Protein AF-A0A532T5L2-F1 (afdb_monomer_lite)

Foldseek 3Di:
DDDDDDDDDDDDDDDDDDDDDDDPDDDPPPPPPPDPQPFLDDPVVLLVLLCVQDPDLQVQLLLLLQLLLQLLLCVVLVHRSRLSSSLSNCLQSNCSVCVVPQQAGLVCSVVSVVVSVDDPVSSVLSCLLCACHNHPPRNPPHDDDLSSLSSNLRSLCCLLQVLLLVVVQALPPDALVSSVVSLPPCVNPVVRDSVSNVSVVVSVDDSSRSSVSSSVSCVVCRVVSVRDHDPPPDD

Radius of gyration: 29.12 Å; chains: 1; bounding box: 127×37×56 Å

Structure (mmCIF, N/CA/C/O backbone):
data_AF-A0A532T5L2-F1
#
_entry.id   AF-A0A532T5L2-F1
#
loop_
_atom_site.group_PDB
_atom_site.id
_atom_site.type_symbol
_atom_site.label_atom_id
_atom_site.label_alt_id
_atom_site.label_comp_id
_atom_site.label_asym_id
_atom_site.label_entity_id
_atom_site.label_seq_id
_atom_site.pdbx_PDB_ins_code
_atom_site.Cartn_x
_atom_site.Cartn_y
_atom_site.Cartn_z
_atom_site.occupancy
_atom_site.B_iso_or_equiv
_atom_site.auth_seq_id
_atom_site.auth_comp_id
_atom_site.auth_asym_id
_atom_site.auth_atom_id
_atom_site.pdbx_PDB_model_num
ATOM 1 N N . MET A 1 1 ? -106.496 19.569 -1.751 1.00 48.72 1 MET A N 1
ATOM 2 C CA . MET A 1 1 ? -107.197 18.485 -2.471 1.00 48.72 1 MET A CA 1
ATOM 3 C C . MET A 1 1 ? -106.962 18.771 -3.942 1.00 48.72 1 MET A C 1
ATOM 5 O O . MET A 1 1 ? -107.365 19.851 -4.356 1.00 48.72 1 MET A O 1
ATOM 9 N N . PRO A 1 2 ? -106.196 17.955 -4.678 1.00 46.59 2 PRO A N 1
ATOM 10 C CA . PRO A 1 2 ? -106.428 16.520 -4.818 1.00 46.59 2 PRO A CA 1
ATOM 11 C C . PRO A 1 2 ? -105.064 15.753 -4.745 1.00 46.59 2 PRO A C 1
ATOM 13 O O . PRO A 1 2 ? -104.243 16.201 -3.943 1.00 46.59 2 PRO A O 1
ATOM 16 N N . PRO A 1 3 ? -104.840 14.601 -5.411 1.00 47.44 3 PRO A N 1
ATOM 17 C CA . PRO A 1 3 ? -104.361 13.373 -4.776 1.00 47.44 3 PRO A CA 1
ATOM 18 C C . PRO A 1 3 ? -102.993 12.909 -5.330 1.00 47.44 3 PRO A C 1
ATOM 20 O O . PRO A 1 3 ? -102.519 13.409 -6.343 1.00 47.44 3 PRO A O 1
ATOM 23 N N . ASP A 1 4 ? -102.370 11.979 -4.610 1.00 41.12 4 ASP A N 1
ATOM 24 C CA . ASP A 1 4 ? -101.971 10.640 -5.066 1.00 41.12 4 ASP A CA 1
ATOM 25 C C . ASP A 1 4 ? -101.472 10.393 -6.516 1.00 41.12 4 ASP A C 1
ATOM 27 O O . ASP A 1 4 ? -102.128 10.733 -7.498 1.00 41.12 4 ASP A O 1
ATOM 31 N N . ILE A 1 5 ? -100.399 9.583 -6.555 1.00 39.34 5 ILE A N 1
ATOM 32 C CA . ILE A 1 5 ? -100.166 8.419 -7.440 1.00 39.34 5 ILE A CA 1
ATOM 33 C C . ILE A 1 5 ? -99.109 8.532 -8.564 1.00 39.34 5 ILE A C 1
ATOM 35 O O . ILE A 1 5 ? -99.270 9.214 -9.569 1.00 39.34 5 ILE A O 1
ATOM 39 N N . GLU A 1 6 ? -98.071 7.713 -8.328 1.00 40.94 6 GLU A N 1
ATOM 40 C CA . GLU A 1 6 ? -97.254 6.877 -9.228 1.00 40.94 6 GLU A CA 1
ATOM 41 C C . GLU A 1 6 ? -96.384 7.514 -10.322 1.00 40.94 6 GLU A C 1
ATOM 43 O O . GLU A 1 6 ? -96.851 8.185 -11.234 1.00 40.94 6 GLU A O 1
ATOM 48 N N . LEU A 1 7 ? -95.099 7.133 -10.331 1.00 44.94 7 LEU A N 1
ATOM 49 C CA . LEU A 1 7 ? -94.595 6.045 -11.190 1.00 44.94 7 LEU A CA 1
ATOM 50 C C . LEU A 1 7 ? -93.115 5.717 -10.865 1.00 44.94 7 LEU A C 1
ATOM 52 O O . LEU A 1 7 ? -92.395 6.590 -10.376 1.00 44.94 7 LEU A O 1
ATOM 56 N N . PRO A 1 8 ? -92.658 4.474 -11.121 1.00 46.28 8 PRO A N 1
ATOM 57 C CA . PRO A 1 8 ? -91.308 3.997 -10.827 1.00 46.28 8 PRO A CA 1
ATOM 58 C C . PRO A 1 8 ? -90.322 4.119 -12.005 1.00 46.28 8 PRO A C 1
ATOM 60 O O . PRO A 1 8 ? -90.707 4.291 -13.161 1.00 46.28 8 PRO A O 1
ATOM 63 N N . ASP A 1 9 ? -89.047 3.964 -11.638 1.00 45.50 9 ASP A N 1
ATOM 64 C CA . ASP A 1 9 ? -87.880 3.443 -12.362 1.00 45.50 9 ASP A CA 1
ATOM 65 C C . ASP A 1 9 ? -87.755 3.654 -13.874 1.00 45.50 9 ASP A C 1
ATOM 67 O O . ASP A 1 9 ? -88.372 2.945 -14.668 1.00 45.50 9 ASP A O 1
ATOM 71 N N . LYS A 1 10 ? -86.740 4.448 -14.255 1.00 43.94 10 LYS A N 1
ATOM 72 C CA . LYS A 1 10 ? -85.735 4.029 -15.248 1.00 43.94 10 LYS A CA 1
ATOM 73 C C . LYS A 1 10 ? -84.342 4.536 -14.874 1.00 43.94 10 LYS A C 1
ATOM 75 O O . LYS A 1 10 ? -84.095 5.731 -14.763 1.00 43.94 10 LYS A O 1
ATOM 80 N N . ILE A 1 11 ? -83.455 3.564 -14.709 1.00 40.44 11 ILE A N 1
ATOM 81 C CA . ILE A 1 11 ? -82.008 3.673 -14.545 1.00 40.44 11 ILE A CA 1
ATOM 82 C C . ILE A 1 11 ? -81.372 3.981 -15.908 1.00 40.44 11 ILE A C 1
ATOM 84 O O . ILE A 1 11 ? -81.811 3.429 -16.914 1.00 40.44 11 ILE A O 1
ATOM 88 N N . THR A 1 12 ? -80.339 4.831 -15.881 1.00 32.31 12 THR A N 1
ATOM 89 C CA . THR A 1 12 ? -79.008 4.742 -16.533 1.00 32.31 12 THR A CA 1
ATOM 90 C C . THR A 1 12 ? -78.599 6.115 -17.072 1.00 32.31 12 THR A C 1
ATOM 92 O O . THR A 1 12 ? -79.232 6.608 -18.001 1.00 32.31 12 THR A O 1
ATOM 95 N N . PHE A 1 13 ? -77.518 6.708 -16.569 1.00 32.78 13 PHE A N 1
ATOM 96 C CA . PHE A 1 13 ? -76.190 6.561 -17.176 1.00 32.78 13 PHE A CA 1
ATOM 97 C C . PHE A 1 13 ? -75.119 7.207 -16.286 1.00 32.78 13 PHE A C 1
ATOM 99 O O . PHE A 1 13 ? -75.383 8.156 -15.555 1.00 32.78 13 PHE A O 1
ATOM 106 N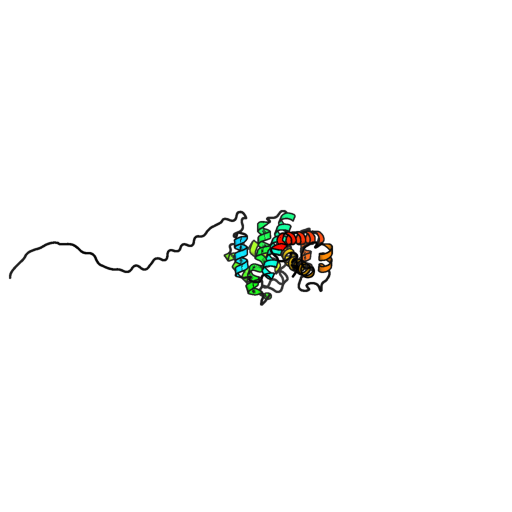 N . GLU A 1 14 ? -73.938 6.607 -16.342 1.00 32.91 14 GLU A N 1
ATOM 107 C CA . GLU A 1 14 ? -72.735 6.863 -15.555 1.00 32.91 14 GLU A CA 1
ATOM 108 C C . GLU A 1 14 ? -72.095 8.224 -15.859 1.00 32.91 14 GLU A C 1
ATOM 110 O O . GLU A 1 14 ? -72.163 8.711 -16.990 1.00 32.91 14 GLU A O 1
ATOM 115 N N . GLY A 1 15 ? -71.399 8.785 -14.866 1.00 34.16 15 GLY A N 1
ATOM 116 C CA . GLY A 1 15 ? -70.470 9.893 -15.070 1.00 34.16 15 GLY A CA 1
ATOM 117 C C . GLY A 1 15 ? -70.189 10.697 -13.805 1.00 34.16 15 GLY A C 1
ATOM 118 O O . GLY A 1 15 ? -70.678 11.813 -13.688 1.00 34.16 15 GLY A O 1
ATOM 119 N N . GLU A 1 16 ? -69.378 10.164 -12.890 1.00 37.12 16 GLU A N 1
ATOM 120 C CA . GLU A 1 16 ? -68.656 10.997 -11.921 1.00 37.12 16 GLU A CA 1
ATOM 121 C C . GLU A 1 16 ? -67.157 10.697 -12.023 1.00 37.12 16 GLU A C 1
ATOM 123 O O . GLU A 1 16 ? -66.685 9.590 -11.759 1.00 37.12 16 GLU A O 1
ATOM 128 N N . GLU A 1 17 ? -66.439 11.710 -12.508 1.00 38.00 17 GLU A N 1
ATOM 129 C CA . GLU A 1 17 ? -64.999 11.873 -12.380 1.00 38.00 17 GLU A CA 1
ATOM 130 C C . GLU A 1 17 ? -64.639 12.004 -10.901 1.00 38.00 17 GLU A C 1
ATOM 132 O O . GLU A 1 17 ? -65.127 12.901 -10.218 1.00 38.00 17 GLU A O 1
ATOM 137 N N . GLU A 1 18 ? -63.689 11.197 -10.440 1.00 35.62 18 GLU A N 1
ATOM 138 C CA . GLU A 1 18 ? -62.840 11.593 -9.324 1.00 35.62 18 GLU A CA 1
ATOM 139 C C . GLU A 1 18 ? -61.391 11.216 -9.642 1.00 35.62 18 GLU A C 1
ATOM 141 O O . GLU A 1 18 ? -61.059 10.080 -9.997 1.00 35.62 18 GLU A O 1
ATOM 146 N N . ALA A 1 19 ? -60.540 12.238 -9.609 1.00 36.59 19 ALA A N 1
ATOM 147 C CA . ALA A 1 19 ? -59.143 12.196 -9.994 1.00 36.59 19 ALA A CA 1
ATOM 148 C C . ALA A 1 19 ? -58.339 11.269 -9.069 1.00 36.59 19 ALA A C 1
ATOM 150 O O . ALA A 1 19 ? -58.292 11.469 -7.857 1.00 36.59 19 ALA A O 1
ATOM 151 N N . LYS A 1 20 ? -57.654 10.281 -9.656 1.00 35.75 20 LYS A N 1
ATOM 152 C CA . LYS A 1 20 ? -56.603 9.509 -8.985 1.00 35.75 20 LYS A CA 1
ATOM 153 C C . LYS A 1 20 ? -55.242 10.148 -9.239 1.00 35.75 20 LYS A C 1
ATOM 155 O O . LYS A 1 20 ? -54.824 10.297 -10.387 1.00 35.75 20 LYS A O 1
ATOM 160 N N . GLU A 1 21 ? -54.553 10.472 -8.151 1.00 36.28 21 GLU A N 1
ATOM 161 C CA . GLU A 1 21 ? -53.108 10.689 -8.112 1.00 36.28 21 GLU A CA 1
ATOM 162 C C . GLU A 1 21 ? -52.379 9.464 -8.702 1.00 36.28 21 GLU A C 1
ATOM 164 O O . GLU A 1 21 ? -52.776 8.326 -8.424 1.00 36.28 21 GLU A O 1
ATOM 169 N N . PRO A 1 22 ? -51.329 9.640 -9.523 1.00 34.09 22 PRO A N 1
ATOM 170 C CA . PRO A 1 22 ? -50.566 8.507 -10.013 1.00 34.09 22 PRO A CA 1
ATOM 171 C C . PRO A 1 22 ? -49.616 8.006 -8.919 1.00 34.09 22 PRO A C 1
ATOM 173 O O . PRO A 1 22 ? -48.692 8.705 -8.505 1.00 34.09 22 PRO A O 1
ATOM 176 N N . GLU A 1 23 ? -49.833 6.762 -8.493 1.00 32.28 23 GLU A N 1
ATOM 177 C CA . GLU A 1 23 ? -48.856 5.941 -7.778 1.00 32.28 23 GLU A CA 1
ATOM 178 C C . GLU A 1 23 ? -47.541 5.892 -8.575 1.00 32.28 23 GLU A C 1
ATOM 180 O O . GLU A 1 23 ? -47.468 5.284 -9.647 1.00 32.28 23 GLU A O 1
ATOM 185 N N . VAL A 1 24 ? -46.480 6.499 -8.042 1.00 37.56 24 VAL A N 1
ATOM 186 C CA . VAL A 1 24 ? -45.115 6.201 -8.480 1.00 37.56 24 VAL A CA 1
ATOM 187 C C . VAL A 1 24 ? -44.699 4.935 -7.747 1.00 37.56 24 VAL A C 1
ATOM 189 O O . VAL A 1 24 ? -44.409 4.954 -6.556 1.00 37.56 24 VAL A O 1
ATOM 192 N N . LYS A 1 25 ? -44.742 3.812 -8.462 1.00 35.34 25 LYS A N 1
ATOM 193 C CA . LYS A 1 25 ? -44.187 2.549 -7.987 1.00 35.34 25 LYS A CA 1
ATOM 194 C C . LYS A 1 25 ? -42.670 2.658 -7.954 1.00 35.34 25 LYS A C 1
ATOM 196 O O . LYS A 1 25 ? -42.025 2.761 -8.998 1.00 35.34 25 LYS A O 1
ATOM 201 N N . ASP A 1 26 ? -42.140 2.611 -6.741 1.00 40.88 26 ASP A N 1
ATOM 202 C CA . ASP A 1 26 ? -40.767 2.231 -6.455 1.00 40.88 26 ASP A CA 1
ATOM 203 C C . ASP A 1 26 ? -40.482 0.860 -7.079 1.00 40.88 26 ASP A C 1
ATOM 205 O O . ASP A 1 26 ? -41.037 -0.160 -6.671 1.00 40.88 26 ASP A O 1
ATOM 209 N N . GLU A 1 27 ? -39.587 0.826 -8.060 1.00 34.50 27 GLU A N 1
ATOM 210 C CA . GLU A 1 27 ? -38.886 -0.394 -8.451 1.00 34.50 27 GLU A CA 1
ATOM 211 C C . GLU A 1 27 ? -37.377 -0.155 -8.319 1.00 34.50 27 GLU A C 1
ATOM 213 O O . GLU A 1 27 ? -36.625 -0.084 -9.291 1.00 34.50 27 GLU A O 1
ATOM 218 N N . GLU A 1 28 ? -36.915 -0.045 -7.069 1.00 37.25 28 GLU A N 1
ATOM 219 C CA . GLU A 1 28 ? -35.535 -0.387 -6.729 1.00 37.25 28 GLU A CA 1
ATOM 220 C C . GLU A 1 28 ? -35.351 -1.893 -6.920 1.00 37.25 28 GLU A C 1
ATOM 222 O O . GLU A 1 28 ? -35.662 -2.716 -6.056 1.00 37.25 28 GLU A O 1
ATOM 227 N N . LYS A 1 29 ? -34.797 -2.277 -8.067 1.00 33.09 29 LYS A N 1
ATOM 228 C CA . LYS A 1 29 ? -34.276 -3.627 -8.251 1.00 33.09 29 LYS A CA 1
ATOM 229 C C . LYS A 1 29 ? -32.903 -3.712 -7.580 1.00 33.09 29 LYS A C 1
ATOM 231 O O . LYS A 1 29 ? -31.872 -3.478 -8.209 1.00 33.09 29 LYS A O 1
ATOM 236 N N . LYS A 1 30 ? -32.894 -4.039 -6.283 1.00 36.88 30 LYS A N 1
ATOM 237 C CA . LYS A 1 30 ? -31.700 -4.535 -5.585 1.00 36.88 30 LYS A CA 1
ATOM 238 C C . LYS A 1 30 ? -31.287 -5.865 -6.212 1.00 36.88 30 LYS A C 1
ATOM 240 O O . LYS A 1 30 ? -31.844 -6.915 -5.906 1.00 36.88 30 LYS A O 1
ATOM 245 N N . GLU A 1 31 ? -30.305 -5.823 -7.104 1.00 34.28 31 GLU A N 1
ATOM 246 C CA . GLU A 1 31 ? -29.510 -7.007 -7.420 1.00 34.28 31 GLU A CA 1
ATOM 247 C C . GLU A 1 31 ? -28.546 -7.256 -6.255 1.00 34.28 31 GLU A C 1
ATOM 249 O O . GLU A 1 31 ? -27.409 -6.785 -6.243 1.00 34.28 31 GLU A O 1
ATOM 254 N N . GLU A 1 32 ? -29.009 -8.009 -5.259 1.00 39.50 32 GLU A N 1
ATOM 255 C CA . GLU A 1 32 ? -28.130 -8.687 -4.310 1.00 39.50 32 GLU A CA 1
ATOM 256 C C . GLU A 1 32 ? -27.365 -9.780 -5.065 1.00 39.50 32 GLU A C 1
ATOM 258 O O . GLU A 1 32 ? -27.780 -10.933 -5.173 1.00 39.50 32 GLU A O 1
ATOM 263 N N . LYS A 1 33 ? -26.222 -9.405 -5.642 1.00 41.34 33 LYS A N 1
ATOM 264 C CA . LYS A 1 33 ? -25.156 -10.368 -5.906 1.00 41.34 33 LYS A CA 1
ATOM 265 C C . LYS A 1 33 ? -24.431 -10.592 -4.588 1.00 41.34 33 LYS A C 1
ATOM 267 O O . LYS A 1 33 ? -23.522 -9.832 -4.262 1.00 41.34 33 LYS A O 1
ATOM 272 N N . GLU A 1 34 ? -24.827 -11.630 -3.853 1.00 41.22 34 GLU A N 1
ATOM 273 C CA . GLU A 1 34 ? -23.984 -12.195 -2.798 1.00 41.22 34 GLU A CA 1
ATOM 274 C C . GLU A 1 34 ? -22.574 -12.396 -3.366 1.00 41.22 34 GLU A C 1
ATOM 276 O O . GLU A 1 34 ? -22.365 -13.096 -4.367 1.00 41.22 34 GLU A O 1
ATOM 281 N N . SER A 1 35 ? -21.600 -11.709 -2.771 1.00 45.53 35 SER A N 1
ATOM 282 C CA . SER A 1 35 ? -20.210 -11.909 -3.135 1.00 45.53 35 SER A CA 1
ATOM 283 C C . SER A 1 35 ? -19.808 -13.316 -2.689 1.00 45.53 35 SER A C 1
ATOM 285 O O . SER A 1 35 ? -20.075 -13.746 -1.567 1.00 45.53 35 SER A O 1
ATOM 287 N N . LYS A 1 36 ? -19.119 -14.053 -3.560 1.00 56.59 36 LYS A N 1
ATOM 288 C CA . LYS A 1 36 ? -18.526 -15.350 -3.199 1.00 56.59 36 LYS A CA 1
ATOM 289 C C . LYS A 1 36 ? -17.350 -15.212 -2.213 1.00 56.59 36 LYS A C 1
ATOM 291 O O . LYS A 1 36 ? -16.775 -16.224 -1.831 1.00 56.59 36 LYS A O 1
ATOM 296 N N . SER A 1 37 ? -17.006 -13.983 -1.818 1.00 61.00 37 SER A N 1
ATOM 297 C CA . SER A 1 37 ? -15.778 -13.611 -1.115 1.00 61.00 37 SER A CA 1
ATOM 298 C C . SER A 1 37 ? -15.975 -13.265 0.364 1.00 61.00 37 SER A C 1
ATOM 300 O O . SER A 1 37 ? -15.002 -12.980 1.059 1.00 61.00 37 SER A O 1
ATOM 302 N N . GLY A 1 38 ? -17.217 -13.255 0.865 1.00 81.50 38 GLY A N 1
ATOM 303 C CA . GLY A 1 38 ? -17.523 -12.783 2.223 1.00 81.50 38 GLY A CA 1
ATOM 304 C C . GLY A 1 38 ? -17.348 -11.267 2.408 1.00 81.50 38 GLY A C 1
ATOM 305 O O . GLY A 1 38 ? -17.510 -10.769 3.519 1.00 81.50 38 GLY A O 1
ATOM 306 N N . LEU A 1 39 ? -17.042 -10.526 1.334 1.00 93.19 39 LEU A N 1
ATOM 307 C CA . LEU A 1 39 ? -16.978 -9.063 1.320 1.00 93.19 39 LEU A CA 1
ATOM 308 C C . LEU A 1 39 ? -18.336 -8.466 0.925 1.00 93.19 39 LEU A C 1
ATOM 310 O O . LEU A 1 39 ? -19.056 -9.059 0.123 1.00 93.19 39 LEU A O 1
ATOM 314 N N . PRO A 1 40 ? -18.692 -7.266 1.399 1.00 94.38 40 PRO A N 1
ATOM 315 C CA . PRO A 1 40 ? -19.982 -6.656 1.073 1.00 94.38 40 PRO A CA 1
ATOM 316 C C . PRO A 1 40 ? -20.083 -6.213 -0.395 1.00 94.38 40 PRO A C 1
ATOM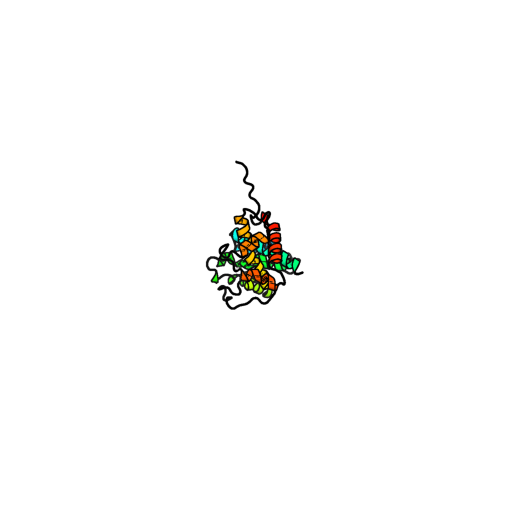 318 O O . PRO A 1 40 ? -21.181 -6.123 -0.937 1.00 94.38 40 PRO A O 1
ATOM 321 N N . LEU A 1 41 ? -18.948 -5.966 -1.062 1.00 95.56 41 LEU A N 1
ATOM 322 C CA . LEU A 1 41 ? -18.887 -5.528 -2.454 1.00 95.56 41 LEU A CA 1
ATOM 323 C C . LEU A 1 41 ? -18.072 -6.484 -3.328 1.00 95.56 41 LEU A C 1
ATOM 325 O O . LEU A 1 41 ? -17.045 -7.028 -2.924 1.00 95.56 41 LEU A O 1
ATOM 329 N N . THR A 1 42 ? -18.487 -6.600 -4.590 1.00 97.00 42 THR A N 1
ATOM 330 C CA . THR A 1 42 ? -17.621 -7.126 -5.655 1.00 97.00 42 THR A CA 1
ATOM 331 C C . THR A 1 42 ? -16.512 -6.123 -5.982 1.00 97.00 42 THR A C 1
ATOM 333 O O . THR A 1 42 ? -16.679 -4.918 -5.780 1.00 97.00 42 THR A O 1
ATOM 336 N N . ARG A 1 43 ? -15.397 -6.592 -6.557 1.00 96.62 43 ARG A N 1
ATOM 337 C CA . ARG A 1 43 ? -14.298 -5.714 -6.999 1.00 96.62 43 ARG A CA 1
ATOM 338 C C . ARG A 1 43 ? -14.780 -4.594 -7.930 1.00 96.62 43 ARG A C 1
ATOM 340 O O . ARG A 1 43 ? -14.389 -3.445 -7.760 1.00 96.62 43 ARG A O 1
ATOM 347 N N . ASP A 1 44 ? -15.661 -4.904 -8.880 1.00 96.88 44 ASP A N 1
ATOM 348 C CA . ASP A 1 44 ? -16.185 -3.908 -9.823 1.00 96.88 44 ASP A CA 1
ATOM 349 C C . ASP A 1 44 ? -17.052 -2.851 -9.127 1.00 96.88 44 ASP A C 1
ATOM 351 O O . ASP A 1 44 ? -16.995 -1.670 -9.477 1.00 96.88 44 ASP A O 1
ATOM 355 N N . ALA A 1 45 ? -17.846 -3.253 -8.129 1.00 97.56 45 ALA A N 1
ATOM 356 C CA . ALA A 1 45 ? -18.627 -2.323 -7.317 1.00 97.56 45 ALA A CA 1
ATOM 357 C C . ALA A 1 45 ? -17.719 -1.433 -6.451 1.00 97.56 45 ALA A C 1
ATOM 359 O O . ALA A 1 45 ? -17.928 -0.221 -6.403 1.00 97.56 45 ALA A O 1
ATOM 360 N N . ALA A 1 46 ? -16.669 -1.999 -5.852 1.00 97.44 46 ALA A N 1
ATOM 361 C CA . ALA A 1 46 ? -15.662 -1.246 -5.110 1.00 97.44 46 ALA A CA 1
ATOM 362 C C . ALA A 1 46 ? -14.919 -0.236 -6.002 1.00 97.44 46 ALA A C 1
ATOM 364 O O . ALA A 1 46 ? -14.759 0.923 -5.628 1.00 97.44 46 ALA A O 1
ATOM 365 N N . LEU A 1 47 ? -14.555 -0.621 -7.228 1.00 96.81 47 LEU A N 1
ATOM 366 C CA . LEU A 1 47 ? -13.928 0.290 -8.188 1.00 96.81 47 LEU A CA 1
ATOM 367 C C . LEU A 1 47 ? -14.868 1.437 -8.598 1.00 96.81 47 LEU A C 1
ATOM 369 O O . LEU A 1 47 ? -14.424 2.571 -8.781 1.00 96.81 47 LEU A O 1
ATOM 373 N N . LYS A 1 48 ? -16.174 1.170 -8.737 1.00 97.06 48 LYS A N 1
ATOM 374 C CA . LYS A 1 48 ? -17.180 2.219 -8.983 1.00 97.06 48 LYS A CA 1
ATOM 375 C C . LYS A 1 48 ? -17.311 3.170 -7.792 1.00 97.06 48 LYS A C 1
ATOM 377 O O . LYS A 1 48 ? -17.367 4.380 -8.010 1.00 97.06 48 LYS A O 1
ATOM 382 N N . LEU A 1 49 ? -17.325 2.641 -6.565 1.00 96.81 49 LEU A N 1
ATOM 383 C CA . LEU A 1 49 ? -17.336 3.435 -5.333 1.00 96.81 49 LEU A CA 1
ATOM 384 C C . LEU A 1 49 ? -16.116 4.361 -5.272 1.00 96.81 49 LEU A C 1
ATOM 386 O O . LEU A 1 49 ? -16.265 5.570 -5.118 1.00 96.81 49 LEU A O 1
ATOM 390 N N . LEU A 1 50 ? -14.925 3.813 -5.506 1.00 95.62 50 LEU A N 1
ATOM 391 C CA . LEU A 1 50 ? -13.667 4.556 -5.529 1.00 95.62 50 LEU A CA 1
ATOM 392 C C . LEU A 1 50 ? -13.695 5.700 -6.554 1.00 95.62 50 LEU A C 1
ATOM 394 O O . LEU A 1 50 ? -13.387 6.847 -6.230 1.00 95.62 50 LEU A O 1
ATOM 398 N N . LYS A 1 51 ? -14.160 5.412 -7.777 1.00 96.00 51 LYS A N 1
ATOM 399 C CA . LYS A 1 51 ? -14.302 6.392 -8.869 1.00 96.00 51 LYS A CA 1
ATOM 400 C C . LYS A 1 51 ? -15.374 7.453 -8.619 1.00 96.00 51 LYS A C 1
ATOM 402 O O . LYS A 1 51 ? -15.415 8.452 -9.342 1.00 96.00 51 LYS A O 1
ATOM 407 N N . LYS A 1 52 ? -16.273 7.274 -7.643 1.00 95.88 52 LYS A N 1
ATOM 408 C CA . LYS A 1 52 ? -17.267 8.296 -7.276 1.00 95.88 52 LYS A CA 1
ATOM 409 C C . LYS A 1 52 ? -16.569 9.546 -6.743 1.00 95.88 52 LYS A C 1
ATOM 411 O O . LYS A 1 52 ? -16.922 10.646 -7.166 1.00 95.88 52 LYS A O 1
ATOM 416 N N . HIS A 1 53 ? -15.550 9.347 -5.911 1.00 92.62 53 HIS A N 1
ATOM 417 C CA . HIS A 1 53 ? -14.822 10.402 -5.209 1.00 92.62 53 HIS A CA 1
ATOM 418 C C . HIS A 1 53 ? -13.464 10.714 -5.847 1.00 92.62 53 HIS A C 1
ATOM 420 O O . HIS A 1 53 ? -13.070 11.875 -5.886 1.00 92.62 53 HIS A O 1
ATOM 426 N N . ASN A 1 54 ? -12.799 9.719 -6.440 1.00 92.62 54 ASN A N 1
ATOM 427 C CA . ASN A 1 54 ? -11.487 9.866 -7.070 1.00 92.62 54 ASN A CA 1
ATOM 428 C C . ASN A 1 54 ? -11.601 9.945 -8.598 1.00 92.62 54 ASN A C 1
ATOM 430 O O . ASN A 1 54 ? -12.081 9.010 -9.242 1.00 92.62 54 ASN A O 1
ATOM 434 N N . LYS A 1 55 ? -11.178 11.072 -9.185 1.00 90.56 55 LYS A N 1
ATOM 435 C CA . LYS A 1 55 ? -11.287 11.332 -10.635 1.00 90.56 55 LYS A CA 1
ATOM 436 C C . LYS A 1 55 ? -9.950 11.349 -11.368 1.00 90.56 55 LYS A C 1
ATOM 438 O O . LYS A 1 55 ? -9.946 11.181 -12.585 1.00 90.56 55 LYS A O 1
ATOM 443 N N . GLU A 1 56 ? -8.842 11.543 -10.658 1.00 93.62 56 GLU A N 1
ATOM 444 C CA . GLU A 1 56 ? -7.530 11.617 -11.294 1.00 93.62 56 GLU A CA 1
ATOM 445 C C . GLU A 1 56 ? -7.041 10.233 -11.692 1.00 93.62 56 GLU A C 1
ATOM 447 O O . GLU A 1 56 ? -7.125 9.270 -10.926 1.00 93.62 56 GLU A O 1
ATOM 452 N N . LYS A 1 57 ? -6.466 10.148 -12.889 1.00 93.62 57 LYS A N 1
ATOM 453 C CA . LYS A 1 57 ? -5.895 8.900 -13.392 1.00 93.62 57 LYS A CA 1
ATOM 454 C C . LYS A 1 57 ? -4.696 8.444 -12.556 1.00 93.62 57 LYS A C 1
ATOM 456 O O . LYS A 1 57 ? -4.572 7.258 -12.283 1.00 93.62 57 LYS A O 1
ATOM 461 N N . SER A 1 58 ? -3.854 9.379 -12.113 1.00 92.75 58 SER A N 1
ATOM 462 C CA . SER A 1 58 ? -2.694 9.078 -11.264 1.00 92.75 58 SER A CA 1
ATOM 463 C C . SER A 1 58 ? -3.096 8.425 -9.943 1.00 92.75 58 SER A C 1
ATOM 465 O O . SER A 1 58 ? -2.468 7.457 -9.527 1.00 92.75 58 SER A O 1
ATOM 467 N N . ASP A 1 59 ? -4.171 8.917 -9.324 1.00 94.88 59 ASP A N 1
ATOM 468 C CA . ASP A 1 59 ? -4.700 8.372 -8.074 1.00 94.88 59 ASP A CA 1
ATOM 469 C C . ASP A 1 59 ? -5.245 6.951 -8.313 1.00 94.88 59 ASP A C 1
ATOM 471 O O . ASP A 1 59 ? -4.931 6.019 -7.580 1.00 94.88 59 ASP A O 1
ATOM 475 N N . LEU A 1 60 ? -5.984 6.744 -9.413 1.00 96.88 60 LEU A N 1
ATOM 476 C CA . LEU A 1 60 ? -6.469 5.412 -9.791 1.00 96.88 60 LEU A CA 1
ATOM 477 C C . LEU A 1 60 ? -5.334 4.411 -10.043 1.00 96.88 60 LEU A C 1
ATOM 479 O O . LEU A 1 60 ? -5.461 3.256 -9.638 1.00 96.88 60 LEU A O 1
ATOM 483 N N . ASN A 1 61 ? -4.237 4.837 -10.675 1.00 97.50 61 ASN A N 1
ATOM 484 C CA . ASN A 1 61 ? -3.070 3.981 -10.893 1.00 97.50 61 ASN A CA 1
ATOM 485 C C . ASN A 1 61 ? -2.487 3.513 -9.552 1.00 97.50 61 ASN A C 1
ATOM 487 O O . ASN A 1 61 ? -2.274 2.316 -9.369 1.00 97.50 61 ASN A O 1
ATOM 491 N N . HIS A 1 62 ? -2.335 4.423 -8.585 1.00 97.69 62 HIS A N 1
ATOM 492 C CA . HIS A 1 62 ? -1.873 4.100 -7.228 1.00 97.69 62 HIS A CA 1
ATOM 493 C C . HIS A 1 62 ? -2.752 3.048 -6.534 1.00 97.69 62 HIS A C 1
ATOM 495 O O . HIS A 1 62 ? -2.239 2.104 -5.928 1.00 97.69 62 HIS A O 1
ATOM 501 N N . TYR A 1 63 ? -4.077 3.147 -6.663 1.00 98.25 63 TYR A N 1
ATOM 502 C CA . TYR A 1 63 ? -4.996 2.180 -6.050 1.00 98.25 63 TYR A CA 1
ATOM 503 C C . TYR A 1 63 ? -4.917 0.795 -6.698 1.00 98.25 63 TYR A C 1
ATOM 505 O O . TYR A 1 63 ? -4.945 -0.220 -6.002 1.00 98.25 63 TYR A O 1
ATOM 513 N N . LEU A 1 64 ? -4.788 0.741 -8.028 1.00 98.56 64 LEU A N 1
ATOM 514 C CA . LEU A 1 64 ? -4.637 -0.515 -8.766 1.00 98.56 64 LEU A CA 1
ATOM 515 C C . LEU A 1 64 ? -3.292 -1.187 -8.465 1.00 98.56 64 LEU A C 1
ATOM 517 O O . LEU A 1 64 ? -3.237 -2.402 -8.270 1.00 98.56 64 LEU A O 1
ATOM 521 N N . GLU A 1 65 ? -2.218 -0.405 -8.367 1.00 98.69 65 GLU A N 1
ATOM 522 C CA . GLU A 1 65 ? -0.898 -0.890 -7.953 1.00 98.69 65 GLU A CA 1
ATOM 523 C C . GLU A 1 65 ? -0.925 -1.430 -6.520 1.00 98.69 65 GLU A C 1
ATOM 525 O O . GLU A 1 65 ? -0.452 -2.542 -6.271 1.00 98.69 65 GLU A O 1
ATOM 530 N N . SER A 1 66 ? -1.551 -0.698 -5.597 1.00 98.75 66 SER A N 1
ATOM 531 C CA . SER A 1 66 ? -1.708 -1.117 -4.199 1.00 98.75 66 SER A CA 1
ATOM 532 C C . SER A 1 66 ? -2.512 -2.417 -4.082 1.00 98.75 66 SER A C 1
ATOM 534 O O . SER A 1 66 ? -2.111 -3.333 -3.361 1.00 98.75 66 SER A O 1
ATOM 536 N N . GLU A 1 67 ? -3.614 -2.545 -4.831 1.00 98.81 67 GLU A N 1
ATOM 537 C CA . GLU A 1 67 ? -4.396 -3.784 -4.931 1.00 98.81 67 GLU A CA 1
ATOM 538 C C . GLU A 1 67 ? -3.538 -4.962 -5.419 1.00 98.81 67 GLU A C 1
ATOM 540 O O . GLU A 1 67 ? -3.581 -6.047 -4.830 1.00 98.81 67 GLU A O 1
ATOM 545 N N . ALA A 1 68 ? -2.767 -4.769 -6.494 1.00 98.81 68 ALA A N 1
ATOM 546 C CA . ALA A 1 68 ? -1.957 -5.829 -7.089 1.00 98.81 68 ALA A CA 1
ATOM 547 C C . ALA A 1 68 ? -0.884 -6.342 -6.118 1.00 98.81 68 ALA A C 1
ATOM 549 O O . ALA A 1 68 ? -0.716 -7.557 -5.965 1.00 98.81 68 ALA A O 1
ATOM 550 N N . ILE A 1 69 ? -0.195 -5.436 -5.417 1.00 98.81 69 ILE A N 1
ATOM 551 C CA . ILE A 1 69 ? 0.818 -5.809 -4.419 1.00 98.81 69 ILE A CA 1
ATOM 552 C C . ILE A 1 69 ? 0.165 -6.529 -3.237 1.00 98.81 69 ILE A C 1
ATOM 554 O O . ILE A 1 69 ? 0.666 -7.569 -2.805 1.00 98.81 69 ILE A O 1
ATOM 558 N N . MET A 1 70 ? -0.972 -6.034 -2.742 1.00 98.75 70 MET A N 1
ATOM 559 C CA . MET A 1 70 ? -1.677 -6.670 -1.628 1.00 98.75 70 MET A CA 1
ATOM 560 C C . MET A 1 70 ? -2.162 -8.084 -1.969 1.00 98.75 70 MET A C 1
ATOM 562 O O . MET A 1 70 ? -2.028 -8.985 -1.140 1.00 98.75 70 MET A O 1
ATOM 566 N N . LYS A 1 71 ? -2.643 -8.321 -3.197 1.00 98.75 71 LYS A N 1
ATOM 567 C CA . LYS A 1 71 ? -2.970 -9.672 -3.693 1.00 98.75 71 LYS A CA 1
ATOM 568 C C . LYS A 1 71 ? -1.745 -10.584 -3.716 1.00 98.75 71 LYS A C 1
ATOM 570 O O . LYS A 1 71 ? -1.794 -11.706 -3.210 1.00 98.75 71 LYS A O 1
ATOM 575 N N . ALA A 1 72 ? -0.623 -10.094 -4.242 1.00 98.75 72 ALA A N 1
ATOM 576 C CA . ALA A 1 72 ? 0.621 -10.857 -4.288 1.00 98.75 72 ALA A CA 1
ATOM 577 C C . ALA A 1 72 ? 1.152 -11.194 -2.880 1.00 98.75 72 ALA A C 1
ATOM 579 O O . ALA A 1 72 ? 1.588 -12.323 -2.636 1.00 98.75 72 ALA A O 1
ATOM 580 N N . LEU A 1 73 ? 1.065 -10.254 -1.933 1.00 98.62 73 LEU A N 1
ATOM 581 C CA . LEU A 1 73 ? 1.399 -10.497 -0.528 1.00 98.62 73 LEU A CA 1
ATOM 582 C C . LEU A 1 73 ? 0.464 -11.516 0.117 1.00 98.62 73 LEU A C 1
ATOM 584 O O . LEU A 1 73 ? 0.939 -12.412 0.811 1.00 98.62 73 LEU A O 1
ATOM 588 N N . ALA A 1 74 ? -0.843 -11.409 -0.115 1.00 98.38 74 ALA A N 1
ATOM 589 C CA . ALA A 1 74 ? -1.810 -12.349 0.429 1.00 98.38 74 ALA A CA 1
ATOM 590 C C . ALA A 1 74 ? -1.514 -13.775 -0.031 1.00 98.38 74 ALA A C 1
ATOM 592 O O . ALA A 1 74 ? -1.428 -14.677 0.798 1.00 98.38 74 ALA A O 1
ATOM 593 N N . LYS A 1 75 ? -1.226 -13.960 -1.322 1.00 98.25 75 LYS A N 1
ATOM 594 C CA . LYS A 1 75 ? -0.796 -15.249 -1.868 1.00 98.25 75 LYS A CA 1
ATOM 595 C C . LYS A 1 75 ? 0.485 -15.764 -1.206 1.00 98.25 75 LYS A C 1
ATOM 597 O O . LYS A 1 75 ? 0.550 -16.922 -0.805 1.00 98.25 75 LYS A O 1
ATOM 602 N N . LYS A 1 76 ? 1.502 -14.905 -1.058 1.00 97.88 76 LYS A N 1
ATOM 603 C CA . LYS A 1 76 ? 2.791 -15.238 -0.417 1.00 97.88 76 LYS A CA 1
ATOM 604 C C . LYS A 1 76 ? 2.631 -15.630 1.059 1.00 97.88 76 LYS A C 1
ATOM 606 O O . LYS A 1 76 ? 3.403 -16.447 1.551 1.00 97.88 76 LYS A O 1
ATOM 611 N N . LEU A 1 77 ? 1.667 -15.031 1.757 1.00 97.38 77 LEU A N 1
ATOM 612 C CA . LEU A 1 77 ? 1.416 -15.205 3.192 1.00 97.38 77 LEU A CA 1
ATOM 613 C C . LEU A 1 77 ? 0.242 -16.153 3.498 1.00 97.38 77 LEU A C 1
ATOM 615 O O . LEU A 1 77 ? -0.185 -16.223 4.656 1.00 97.38 77 LEU A O 1
ATOM 619 N N . GLU A 1 78 ? -0.281 -16.842 2.478 1.00 97.56 78 GLU A N 1
ATOM 620 C CA . GLU A 1 78 ? -1.422 -17.765 2.567 1.00 97.56 78 GLU A CA 1
ATOM 621 C C . GLU A 1 78 ? -2.650 -17.110 3.234 1.00 97.56 78 GLU A C 1
ATOM 623 O O . GLU A 1 78 ? -3.238 -17.616 4.194 1.00 97.56 78 GLU A O 1
ATOM 628 N N . LYS A 1 79 ? -2.999 -15.910 2.757 1.00 97.56 79 LYS A N 1
ATOM 629 C CA . LYS A 1 79 ? -4.162 -15.112 3.171 1.00 97.56 79 LYS A CA 1
ATOM 630 C C . LYS A 1 79 ? -5.196 -15.022 2.056 1.00 97.56 79 LYS A C 1
ATOM 632 O O . LYS A 1 79 ? -4.960 -15.446 0.930 1.00 97.56 79 LYS A O 1
ATOM 637 N N . ASN A 1 80 ? -6.354 -14.460 2.390 1.00 97.00 80 ASN A N 1
ATOM 638 C CA . ASN A 1 80 ? -7.413 -14.210 1.425 1.00 97.00 80 ASN A CA 1
ATOM 639 C C . ASN A 1 80 ? -6.992 -13.084 0.461 1.00 97.00 80 ASN A C 1
ATOM 641 O O . ASN A 1 80 ? -6.896 -11.920 0.853 1.00 97.00 80 ASN A O 1
ATOM 645 N N . GLU A 1 81 ? -6.733 -13.447 -0.798 1.00 97.62 81 GLU A N 1
ATOM 646 C CA . GLU A 1 81 ? -6.319 -12.514 -1.852 1.00 97.62 81 GLU A CA 1
ATOM 647 C C . GLU A 1 81 ? -7.390 -11.462 -2.172 1.00 97.62 81 GLU A C 1
ATOM 649 O O . GLU A 1 81 ? -7.054 -10.318 -2.479 1.00 97.62 81 GLU A O 1
ATOM 654 N N . GLU A 1 82 ? -8.674 -11.814 -2.082 1.00 97.06 82 GLU A N 1
ATOM 655 C CA 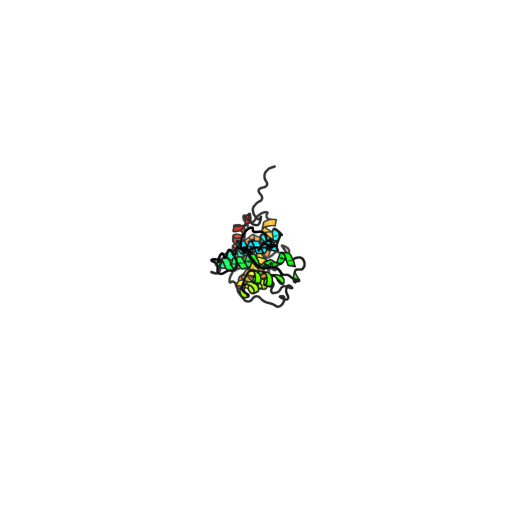. GLU A 1 82 ? -9.776 -10.894 -2.377 1.00 97.06 82 GLU A CA 1
ATOM 656 C C . GLU A 1 82 ? -9.909 -9.825 -1.290 1.00 97.06 82 GLU A C 1
ATOM 658 O O . GLU A 1 82 ? -10.020 -8.644 -1.611 1.00 97.06 82 GLU A O 1
ATOM 663 N N . GLU A 1 83 ? -9.829 -10.215 -0.016 1.00 97.56 83 GLU A N 1
ATOM 664 C CA . GLU A 1 83 ? -9.879 -9.291 1.124 1.00 97.56 83 GLU A CA 1
ATOM 665 C C . GLU A 1 83 ? -8.685 -8.330 1.131 1.00 97.56 83 GLU A C 1
ATOM 667 O O . GLU A 1 83 ? -8.857 -7.114 1.224 1.00 97.56 83 GLU A O 1
ATOM 672 N N . TRP A 1 84 ? -7.470 -8.857 0.970 1.00 98.44 84 TRP A N 1
ATOM 673 C CA . TRP A 1 84 ? -6.256 -8.039 0.948 1.00 98.44 84 TRP A CA 1
ATOM 674 C C . TRP A 1 84 ? -6.208 -7.125 -0.274 1.00 98.44 84 TRP A C 1
ATOM 676 O O . TRP A 1 84 ? -5.871 -5.947 -0.146 1.00 98.44 84 TRP A O 1
ATOM 686 N N . GLY A 1 85 ? -6.595 -7.633 -1.445 1.00 98.56 85 GLY A N 1
ATOM 687 C CA . GLY A 1 85 ? -6.744 -6.811 -2.641 1.00 98.56 85 GLY A CA 1
ATOM 688 C C . GLY A 1 85 ? -7.748 -5.676 -2.437 1.00 98.56 85 GLY A C 1
ATOM 689 O O . GLY A 1 85 ? -7.467 -4.543 -2.818 1.00 98.56 85 GLY A O 1
ATOM 690 N N . MET A 1 86 ? -8.878 -5.949 -1.776 1.00 98.56 86 MET A N 1
ATOM 691 C CA . MET A 1 86 ? -9.889 -4.934 -1.477 1.00 98.56 86 MET A CA 1
ATOM 692 C C . MET A 1 86 ? -9.359 -3.839 -0.545 1.00 98.56 86 MET A C 1
ATOM 694 O O . MET A 1 86 ? -9.643 -2.665 -0.779 1.00 98.56 86 MET A O 1
ATOM 698 N N . LEU A 1 87 ? -8.558 -4.197 0.467 1.00 98.69 87 LEU A N 1
ATOM 699 C CA . LEU A 1 87 ? -7.873 -3.218 1.321 1.00 98.69 87 LEU A CA 1
ATOM 700 C C . LEU A 1 87 ? -6.965 -2.306 0.488 1.00 98.69 87 LEU A C 1
ATOM 702 O O . LEU A 1 87 ? -7.048 -1.091 0.622 1.00 98.69 87 LEU A O 1
ATOM 706 N N . GLY A 1 88 ? -6.148 -2.877 -0.404 1.00 98.56 88 GLY A N 1
ATOM 707 C CA . GLY A 1 88 ? -5.282 -2.099 -1.296 1.00 98.56 88 GLY A CA 1
ATOM 708 C C . GLY A 1 88 ? -6.063 -1.190 -2.250 1.00 98.56 88 GLY A C 1
ATOM 709 O O . GLY A 1 88 ? -5.683 -0.040 -2.448 1.00 98.56 88 GLY A O 1
ATOM 710 N N . LEU A 1 89 ? -7.188 -1.666 -2.789 1.00 98.62 89 LEU A N 1
ATOM 711 C CA . LEU A 1 89 ? -8.021 -0.905 -3.723 1.00 98.62 89 LEU A CA 1
ATOM 712 C C . LEU A 1 89 ? -8.752 0.272 -3.057 1.00 98.62 89 LEU A C 1
ATOM 714 O O . LEU A 1 89 ? -8.912 1.320 -3.675 1.00 98.62 89 LEU A O 1
ATOM 718 N N . LEU A 1 90 ? -9.236 0.089 -1.826 1.00 98.56 90 LEU A N 1
ATOM 719 C CA . LEU A 1 90 ? -10.105 1.051 -1.139 1.00 98.56 90 LEU A CA 1
ATOM 720 C C . LEU A 1 90 ? -9.401 1.887 -0.063 1.00 98.56 90 LEU A C 1
ATOM 722 O O . LEU A 1 90 ? -10.076 2.690 0.579 1.00 98.56 90 LEU A O 1
ATOM 726 N N . HIS A 1 91 ? -8.092 1.720 0.157 1.00 98.38 91 HIS A N 1
ATOM 727 C CA . HIS A 1 91 ? -7.403 2.396 1.264 1.00 98.38 91 HIS A CA 1
ATOM 728 C C . HIS A 1 91 ? -7.608 3.918 1.259 1.00 98.38 91 HIS A C 1
ATOM 730 O O . HIS A 1 91 ? -7.905 4.495 2.297 1.00 98.38 91 HIS A O 1
ATOM 736 N N . ASP A 1 92 ? -7.586 4.527 0.077 1.00 98.00 92 ASP A N 1
ATOM 737 C CA . ASP A 1 92 ? -7.713 5.968 -0.146 1.00 98.00 92 ASP A CA 1
ATOM 738 C C . ASP A 1 92 ? -9.093 6.354 -0.718 1.00 98.00 92 ASP A C 1
ATOM 740 O O . ASP A 1 92 ? -9.235 7.253 -1.553 1.00 98.00 92 ASP A O 1
ATOM 744 N N . VAL A 1 93 ? -10.156 5.657 -0.299 1.00 97.94 93 VAL A N 1
ATOM 745 C CA . VAL A 1 93 ? -11.510 5.867 -0.847 1.00 97.94 93 VAL A CA 1
ATOM 746 C C . VAL A 1 93 ? -12.017 7.309 -0.716 1.00 97.94 93 VAL A C 1
ATOM 748 O O . VAL A 1 93 ? -12.814 7.751 -1.545 1.00 97.94 93 VAL A O 1
ATOM 751 N N . ASP A 1 94 ? -11.535 8.061 0.274 1.00 97.75 94 ASP A N 1
ATOM 752 C CA . ASP A 1 94 ? -11.889 9.463 0.486 1.00 97.75 94 ASP A CA 1
ATOM 753 C C . ASP A 1 94 ? -10.885 10.482 -0.063 1.00 97.75 94 ASP A C 1
ATOM 755 O O . ASP A 1 94 ? -11.167 11.681 -0.008 1.00 97.75 94 ASP A O 1
ATOM 759 N N . TRP A 1 95 ? -9.763 10.045 -0.638 1.00 97.56 95 TRP A N 1
ATOM 760 C CA . TRP A 1 95 ? -8.676 10.933 -1.057 1.00 97.56 95 TRP A CA 1
ATOM 761 C C . TRP A 1 95 ? -9.143 12.065 -1.977 1.00 97.56 95 TRP A C 1
ATOM 763 O O . TRP A 1 95 ? -8.821 13.228 -1.767 1.00 97.56 95 TRP A O 1
ATOM 773 N N . GLY A 1 96 ? -9.993 11.781 -2.958 1.00 96.19 96 GLY A N 1
ATOM 774 C CA . GLY A 1 96 ? -10.506 12.793 -3.880 1.00 96.19 96 GLY A CA 1
ATOM 775 C C . GLY A 1 96 ? -11.360 13.880 -3.216 1.00 96.19 96 GLY A C 1
ATOM 776 O O . GLY A 1 96 ? -11.512 14.958 -3.790 1.00 96.19 96 GLY A O 1
ATOM 777 N N . LEU A 1 97 ? -11.873 13.634 -2.004 1.00 96.38 97 LEU A N 1
ATOM 778 C CA . LEU A 1 97 ? -12.569 14.624 -1.176 1.00 96.38 97 LEU A CA 1
ATOM 779 C C . LEU A 1 97 ? -11.604 15.415 -0.282 1.00 96.38 97 LEU A C 1
ATOM 781 O O . LEU A 1 97 ? -11.877 16.574 0.022 1.00 96.38 97 LEU A O 1
ATOM 785 N N . THR A 1 98 ? -10.495 14.803 0.137 1.00 96.25 98 THR A N 1
ATOM 786 C CA . THR A 1 98 ? -9.620 15.304 1.211 1.00 96.25 98 THR A CA 1
ATOM 787 C C . THR A 1 98 ? -8.256 15.794 0.716 1.00 96.25 98 THR A C 1
ATOM 789 O O . THR A 1 98 ? -7.590 16.541 1.423 1.00 96.25 98 THR A O 1
ATOM 792 N N . LYS A 1 99 ? -7.837 15.476 -0.518 1.00 92.88 99 LYS A N 1
ATOM 793 C CA . LYS A 1 99 ? -6.483 15.740 -1.055 1.00 92.88 99 LYS A CA 1
ATOM 794 C C . LYS A 1 99 ? -6.035 17.203 -1.031 1.00 92.88 99 LYS A C 1
ATOM 796 O O . LYS A 1 99 ? -4.840 17.484 -1.056 1.00 92.88 99 LYS A O 1
ATOM 801 N N . ASN A 1 100 ? -6.978 18.144 -0.969 1.00 93.69 100 ASN A N 1
ATOM 802 C CA . ASN A 1 100 ? -6.681 19.574 -0.837 1.00 93.69 100 ASN A CA 1
ATOM 803 C C . ASN A 1 100 ? -6.177 19.948 0.570 1.00 93.69 100 ASN A C 1
ATOM 805 O O . ASN A 1 100 ? -5.538 20.986 0.738 1.00 93.69 100 ASN A O 1
ATOM 809 N N . ASN A 1 101 ? -6.451 19.109 1.570 1.00 95.00 101 ASN A N 1
ATOM 810 C CA . ASN A 1 101 ? -5.954 19.218 2.931 1.00 95.00 101 ASN A CA 1
ATOM 811 C C . ASN A 1 101 ? -5.639 17.819 3.475 1.00 95.00 101 ASN A C 1
ATOM 813 O O . ASN A 1 101 ? -6.493 17.150 4.047 1.00 95.00 101 ASN A O 1
ATOM 817 N N . THR A 1 102 ? -4.383 17.392 3.360 1.00 92.25 102 THR A N 1
ATOM 818 C CA . THR A 1 102 ? -3.958 16.038 3.754 1.00 92.25 102 THR A CA 1
ATOM 819 C C . THR A 1 102 ? -4.208 15.697 5.225 1.00 92.25 102 THR A C 1
ATOM 821 O O . THR A 1 102 ? -4.254 14.520 5.570 1.00 92.25 102 THR A O 1
ATOM 824 N N . LYS A 1 103 ? -4.440 16.690 6.097 1.00 95.69 103 LYS A N 1
ATOM 825 C CA . LYS A 1 103 ? -4.852 16.448 7.489 1.00 95.69 103 LYS A CA 1
ATOM 826 C C . LYS A 1 103 ? -6.250 15.837 7.610 1.00 95.69 103 LYS A C 1
ATOM 828 O O . LYS A 1 103 ? -6.545 15.185 8.609 1.00 95.69 103 LYS A O 1
ATOM 833 N N . GLU A 1 104 ? -7.101 16.056 6.612 1.00 96.56 104 GLU A N 1
ATOM 834 C CA . GLU A 1 104 ? -8.457 15.506 6.532 1.00 96.56 104 GLU A CA 1
ATOM 835 C C . GLU A 1 104 ? -8.488 14.109 5.909 1.00 96.56 104 GLU A C 1
ATOM 837 O O . GLU A 1 104 ? -9.544 13.477 5.912 1.00 96.56 104 GLU A O 1
ATOM 842 N N . HIS A 1 105 ? -7.359 13.606 5.397 1.00 96.88 105 HIS A N 1
ATOM 843 C CA . HIS A 1 105 ? -7.283 12.248 4.865 1.00 96.88 105 HIS A CA 1
ATOM 844 C C . HIS A 1 105 ? -7.751 11.229 5.908 1.00 96.88 105 HIS A C 1
ATOM 846 O O . HIS A 1 105 ? -7.401 11.356 7.083 1.00 96.88 105 HIS A O 1
ATOM 852 N N . LEU A 1 106 ? -8.547 10.244 5.482 1.00 97.81 106 LEU A N 1
ATOM 853 C CA . LEU A 1 106 ? -9.182 9.206 6.308 1.00 97.81 106 LEU A CA 1
ATOM 854 C C . LEU A 1 106 ? -10.303 9.668 7.240 1.00 97.81 106 LEU A C 1
ATOM 856 O O . LEU A 1 106 ? -10.852 8.851 7.980 1.00 97.81 106 LEU A O 1
ATOM 860 N N . THR A 1 107 ? -10.701 10.941 7.204 1.00 97.75 107 THR A N 1
ATOM 861 C CA . THR A 1 107 ? -11.847 11.410 8.002 1.00 97.75 107 THR A CA 1
ATOM 862 C C . THR A 1 107 ? -13.195 11.002 7.409 1.00 97.75 107 THR A C 1
ATOM 864 O O . THR A 1 107 ? -14.171 10.897 8.153 1.00 97.75 107 THR A O 1
ATOM 867 N N . LYS A 1 108 ? -13.275 10.756 6.091 1.00 98.00 108 LYS A N 1
ATOM 868 C CA . LYS A 1 108 ? -14.521 10.366 5.401 1.00 98.00 108 LYS A CA 1
ATOM 869 C C . LYS A 1 108 ? -14.551 8.889 5.026 1.00 98.00 108 LYS A C 1
ATOM 871 O O . LYS A 1 108 ? -15.638 8.334 4.871 1.00 98.00 108 LYS A O 1
ATOM 876 N N . ALA A 1 109 ? -13.390 8.237 4.944 1.00 97.94 109 ALA A N 1
ATOM 877 C CA . ALA A 1 109 ? -13.292 6.806 4.665 1.00 97.94 109 ALA A CA 1
ATOM 878 C C . ALA A 1 109 ? -14.202 5.927 5.557 1.00 97.94 109 ALA A C 1
ATOM 880 O O . ALA A 1 109 ? -14.875 5.055 5.003 1.00 97.94 109 ALA A O 1
ATOM 881 N N . PRO A 1 110 ? -14.321 6.146 6.889 1.00 98.31 110 PRO A N 1
ATOM 882 C CA . PRO A 1 110 ? -15.150 5.293 7.742 1.00 98.31 110 PRO A CA 1
ATOM 883 C C . PRO A 1 110 ? -16.636 5.344 7.380 1.00 98.31 110 PRO A C 1
ATOM 885 O O . PRO A 1 110 ? -17.287 4.306 7.331 1.00 98.31 110 PRO A O 1
ATOM 888 N N . GLU A 1 111 ? -17.164 6.539 7.106 1.00 98.19 111 GLU A N 1
ATOM 889 C CA . GLU A 1 111 ? -18.564 6.747 6.721 1.00 98.19 111 GLU A CA 1
ATOM 890 C C . GLU A 1 111 ? -18.857 6.065 5.379 1.00 98.19 111 GLU A C 1
ATOM 892 O O . GLU A 1 111 ? -19.747 5.220 5.298 1.00 98.19 111 GLU A O 1
ATOM 897 N N . ILE A 1 112 ? -18.023 6.328 4.366 1.00 98.12 112 ILE A N 1
ATOM 898 C CA . ILE A 1 112 ? -18.168 5.767 3.013 1.00 98.12 112 ILE A CA 1
ATOM 899 C C . ILE A 1 112 ? -18.138 4.231 3.033 1.00 98.12 112 ILE A C 1
ATOM 901 O O . ILE A 1 112 ? -18.954 3.570 2.387 1.00 98.12 112 ILE A O 1
ATOM 905 N N . LEU A 1 113 ? -17.191 3.643 3.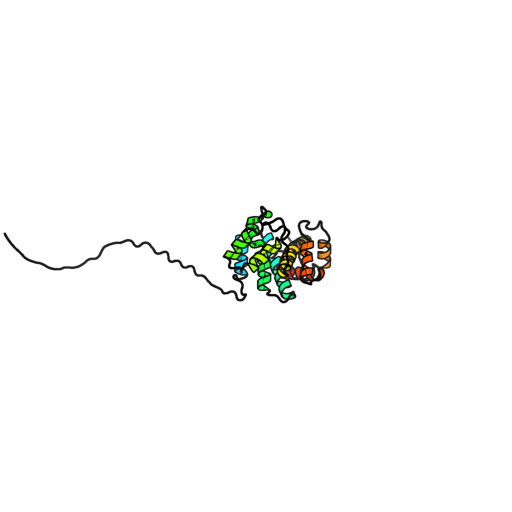766 1.00 98.19 113 LEU A N 1
ATOM 906 C CA . LEU A 1 113 ? -17.029 2.190 3.831 1.00 98.19 113 LEU A CA 1
ATOM 907 C C . LEU A 1 113 ? -18.132 1.522 4.658 1.00 98.19 113 LEU A C 1
ATOM 909 O O . LEU A 1 113 ? -18.568 0.421 4.318 1.00 98.19 113 LEU A O 1
ATOM 913 N N . LYS A 1 114 ? -18.615 2.184 5.713 1.00 98.12 114 LYS A N 1
ATOM 914 C CA . LYS A 1 114 ? -19.717 1.674 6.532 1.00 98.12 114 LYS A CA 1
ATOM 915 C C . LYS A 1 114 ? -21.033 1.658 5.760 1.00 98.12 114 LYS A C 1
ATOM 917 O O . LYS A 1 114 ? -21.750 0.663 5.822 1.00 98.12 114 LYS A O 1
ATOM 922 N N . GLU A 1 115 ? -21.320 2.703 4.984 1.00 97.81 115 GLU A N 1
ATOM 923 C CA . GLU A 1 115 ? -22.466 2.730 4.062 1.00 97.81 115 GLU A CA 1
ATOM 924 C C . GLU A 1 115 ? -22.378 1.633 2.993 1.00 97.81 115 GLU A C 1
ATOM 926 O O . GLU A 1 115 ? -23.388 1.046 2.612 1.00 97.81 115 GLU A O 1
ATOM 931 N N . ALA A 1 116 ? -21.162 1.308 2.549 1.00 96.88 116 ALA A N 1
ATOM 932 C CA . ALA A 1 116 ? -20.894 0.207 1.629 1.00 96.88 116 ALA A CA 1
ATOM 933 C C . ALA A 1 116 ? -20.947 -1.192 2.282 1.00 96.88 116 ALA A C 1
ATOM 935 O O . ALA A 1 116 ? -20.732 -2.185 1.590 1.00 96.88 116 ALA A O 1
ATOM 936 N N . GLY A 1 117 ? -21.227 -1.286 3.588 1.00 97.62 117 GLY A N 1
ATOM 937 C CA . GLY A 1 117 ? -21.417 -2.544 4.314 1.00 97.62 117 GLY A CA 1
ATOM 938 C C . GLY A 1 117 ? -20.139 -3.193 4.855 1.00 97.62 117 GLY A C 1
ATOM 939 O O . GLY A 1 117 ? -20.183 -4.353 5.265 1.00 97.62 117 GLY A O 1
ATOM 940 N N . PHE A 1 118 ? -18.996 -2.496 4.854 1.00 97.94 118 PHE A N 1
ATOM 941 C CA . PHE A 1 118 ? -17.753 -3.039 5.413 1.00 97.94 118 PHE A CA 1
ATOM 942 C C . PHE A 1 118 ? -17.770 -3.047 6.944 1.00 97.94 118 PHE A C 1
ATOM 944 O O . PHE A 1 118 ? -18.364 -2.185 7.591 1.00 97.94 118 PHE A O 1
ATOM 951 N N . SER A 1 119 ? -17.094 -4.038 7.526 1.00 97.81 119 SER A N 1
ATOM 952 C CA . SER A 1 119 ? -16.977 -4.185 8.975 1.00 97.81 119 SER A CA 1
ATOM 953 C C . SER A 1 119 ? -16.030 -3.146 9.581 1.00 97.81 119 SER A C 1
ATOM 955 O O . SER A 1 119 ? -15.102 -2.666 8.926 1.00 97.81 119 SER A O 1
ATOM 957 N N . ASP A 1 120 ? -16.201 -2.866 10.875 1.00 97.81 120 ASP A N 1
ATOM 958 C CA . ASP A 1 120 ? -15.303 -1.966 11.606 1.00 97.81 120 ASP A CA 1
ATOM 959 C C . ASP A 1 120 ? -13.841 -2.458 11.578 1.00 97.81 120 ASP A C 1
ATOM 961 O O . ASP A 1 120 ? -12.924 -1.644 11.567 1.00 97.81 120 ASP A O 1
ATOM 965 N N . ASP A 1 121 ? -13.582 -3.772 11.537 1.00 97.38 121 ASP A N 1
ATOM 966 C CA . ASP A 1 121 ? -12.209 -4.302 11.457 1.00 97.38 121 ASP A CA 1
ATOM 967 C C . ASP A 1 121 ? -11.547 -4.010 10.099 1.00 97.38 121 ASP A C 1
ATOM 969 O O . ASP A 1 121 ? -10.381 -3.606 10.054 1.00 97.38 121 ASP A O 1
ATOM 973 N N . PHE A 1 122 ? -12.305 -4.122 9.001 1.00 98.19 122 PHE A N 1
ATOM 974 C CA . PHE A 1 122 ? -11.838 -3.753 7.662 1.00 98.19 122 PHE A CA 1
ATOM 975 C C . PHE A 1 122 ? -11.550 -2.249 7.581 1.00 98.19 122 PHE A C 1
ATOM 977 O O . PHE A 1 122 ? -10.481 -1.834 7.132 1.00 98.19 122 PHE A O 1
ATOM 984 N N . ILE A 1 123 ? -12.476 -1.433 8.094 1.00 98.56 123 ILE A N 1
ATOM 985 C CA . ILE A 1 123 ? -12.345 0.027 8.140 1.00 98.56 123 ILE A CA 1
ATOM 986 C C . ILE A 1 123 ? -11.125 0.435 8.971 1.00 98.56 123 ILE A C 1
ATOM 988 O O . ILE A 1 123 ? -10.291 1.202 8.500 1.00 98.56 123 ILE A O 1
ATOM 992 N N . ASN A 1 124 ? -10.963 -0.116 10.176 1.00 98.31 124 ASN A N 1
ATOM 993 C CA . ASN A 1 124 ? -9.808 0.171 11.029 1.00 98.31 124 ASN A CA 1
ATOM 994 C C . ASN A 1 124 ? -8.486 -0.261 10.381 1.00 98.31 124 ASN A C 1
ATOM 996 O O . ASN A 1 124 ? -7.473 0.423 10.536 1.00 98.31 124 ASN A O 1
ATOM 1000 N N . THR A 1 125 ? -8.490 -1.368 9.633 1.00 98.50 125 THR A N 1
ATOM 1001 C CA . THR A 1 125 ? -7.318 -1.800 8.865 1.00 98.50 125 THR A CA 1
ATOM 1002 C C . THR A 1 125 ? -6.979 -0.796 7.769 1.00 98.50 125 THR A C 1
ATOM 1004 O O . THR A 1 125 ? -5.807 -0.450 7.633 1.00 98.50 125 THR A O 1
ATOM 1007 N N . ILE A 1 126 ? -7.973 -0.261 7.049 1.00 98.50 126 ILE A N 1
ATOM 1008 C CA . ILE A 1 126 ? -7.750 0.846 6.113 1.00 98.50 126 ILE A CA 1
ATOM 1009 C C . ILE A 1 126 ? -7.169 2.048 6.849 1.00 98.50 126 ILE A C 1
ATOM 1011 O O . ILE A 1 126 ? -6.070 2.460 6.510 1.00 98.50 126 ILE A O 1
ATOM 1015 N N . ILE A 1 127 ? -7.808 2.550 7.907 1.00 98.50 127 ILE A N 1
ATOM 1016 C CA . ILE A 1 127 ? -7.344 3.746 8.637 1.00 98.50 127 ILE A CA 1
ATOM 1017 C C . ILE A 1 127 ? -5.881 3.603 9.110 1.00 98.50 127 ILE A C 1
ATOM 1019 O O . ILE A 1 127 ? -5.139 4.582 9.187 1.00 98.50 127 ILE A O 1
ATOM 1023 N N . SER A 1 128 ? -5.430 2.377 9.386 1.00 98.38 128 SER A N 1
ATOM 1024 C CA . SER A 1 128 ? -4.082 2.103 9.889 1.00 98.38 128 SER A CA 1
ATOM 1025 C C . SER A 1 128 ? -2.921 2.543 8.982 1.00 98.38 128 SER A C 1
ATOM 1027 O O . SER A 1 128 ? -1.805 2.730 9.486 1.00 98.38 128 SER A O 1
ATOM 1029 N N . HIS A 1 129 ? -3.135 2.746 7.674 1.00 97.62 129 HIS A N 1
ATOM 1030 C CA . HIS A 1 129 ? -2.065 3.272 6.813 1.00 97.62 129 HIS A CA 1
ATOM 1031 C C . HIS A 1 129 ? -1.744 4.742 7.144 1.00 97.62 129 HIS A C 1
ATOM 1033 O O . HIS A 1 129 ? -0.585 5.142 7.065 1.00 97.62 129 HIS A O 1
ATOM 1039 N N . GLY A 1 130 ? -2.714 5.501 7.666 1.00 96.81 130 GLY A N 1
ATOM 1040 C CA . GLY A 1 130 ? -2.511 6.855 8.191 1.00 96.81 130 GLY A CA 1
ATOM 1041 C C . GLY A 1 130 ? -1.879 6.922 9.587 1.00 96.81 130 GLY A C 1
ATOM 1042 O O . GLY A 1 130 ? -1.546 8.006 10.066 1.00 96.81 130 GLY A O 1
ATOM 1043 N N . TYR A 1 131 ? -1.673 5.791 10.275 1.00 97.88 131 TYR A N 1
ATOM 1044 C CA . TYR A 1 131 ? -1.041 5.787 11.600 1.00 97.88 131 TYR A CA 1
ATOM 1045 C C . TYR A 1 131 ? 0.397 6.319 11.540 1.00 97.88 131 TYR A C 1
ATOM 1047 O O . TYR A 1 131 ? 1.204 5.880 10.716 1.00 97.88 131 TYR A O 1
ATOM 1055 N N . GLY A 1 132 ? 0.723 7.241 12.450 1.00 95.00 132 GLY A N 1
ATOM 1056 C CA . GLY A 1 132 ? 2.016 7.932 12.484 1.00 95.00 132 GLY A CA 1
ATOM 1057 C C . GLY A 1 132 ? 2.078 9.205 11.632 1.00 95.00 132 GLY A C 1
ATOM 1058 O O . GLY A 1 132 ? 3.086 9.912 11.678 1.00 95.00 132 GLY A O 1
ATOM 1059 N N . PHE A 1 133 ? 1.015 9.525 10.890 1.00 94.88 133 PHE A N 1
ATOM 1060 C CA . PHE A 1 133 ? 0.906 10.744 10.092 1.00 94.88 133 PHE A CA 1
ATOM 1061 C C . PHE A 1 133 ? -0.010 11.781 10.746 1.00 94.88 133 PHE A C 1
ATOM 1063 O O . PHE A 1 133 ? -0.904 11.456 11.525 1.00 94.88 133 PHE A O 1
ATOM 1070 N N . ASP A 1 134 ? 0.213 13.056 10.422 1.00 95.19 134 ASP A N 1
ATOM 1071 C CA . ASP A 1 134 ? -0.628 14.174 10.871 1.00 95.19 134 ASP A CA 1
ATOM 1072 C C . ASP A 1 134 ? -1.916 14.262 10.028 1.00 95.19 134 ASP A C 1
ATOM 1074 O O . ASP A 1 134 ? -2.123 15.227 9.298 1.00 95.19 134 ASP A O 1
ATOM 1078 N N . CYS A 1 135 ? -2.746 13.218 10.094 1.00 94.81 135 CYS A N 1
ATOM 1079 C CA . CYS A 1 135 ? -4.060 13.122 9.451 1.00 94.81 135 CYS A CA 1
ATOM 1080 C C . CYS A 1 135 ? -5.058 12.429 10.384 1.00 94.81 135 CYS A C 1
ATOM 1082 O O . CYS A 1 135 ? -4.645 11.563 11.155 1.00 94.81 135 CYS A O 1
ATOM 1084 N N . ALA A 1 136 ? -6.331 12.837 10.360 1.00 94.75 136 ALA A N 1
ATOM 1085 C CA . ALA A 1 136 ? -7.433 12.236 11.131 1.00 94.75 136 ALA A CA 1
ATOM 1086 C C . ALA A 1 136 ? -7.112 11.906 12.612 1.00 94.75 136 ALA A C 1
ATOM 1088 O O . ALA A 1 136 ? -7.584 10.908 13.151 1.00 94.75 136 ALA A O 1
ATOM 1089 N N . GLU A 1 137 ? -6.279 12.722 13.273 1.00 94.44 137 GLU A N 1
ATOM 1090 C CA . GLU A 1 137 ? -5.820 12.505 14.660 1.00 94.44 137 GLU A CA 1
ATOM 1091 C C . GLU A 1 137 ? -5.064 11.171 14.884 1.00 94.44 137 GLU A C 1
ATOM 1093 O O . GLU A 1 137 ? -5.022 10.617 15.985 1.00 94.44 137 GLU A O 1
ATOM 1098 N N . LEU A 1 138 ? -4.411 10.651 13.840 1.00 96.44 138 LEU A N 1
ATOM 1099 C CA . LEU A 1 138 ? -3.741 9.343 13.834 1.00 96.44 138 LEU A CA 1
ATOM 1100 C C . LEU A 1 138 ? -2.246 9.391 14.171 1.00 96.44 138 LEU A C 1
ATOM 1102 O O . LEU A 1 138 ? -1.582 8.350 14.209 1.00 96.44 138 LEU A O 1
ATOM 1106 N N . LYS A 1 139 ? -1.703 10.580 14.442 1.00 95.69 139 LYS A N 1
ATOM 1107 C CA . LYS A 1 139 ? -0.261 10.813 14.613 1.00 95.69 139 LYS A CA 1
ATOM 1108 C C . LYS A 1 139 ? 0.386 9.935 15.686 1.00 95.69 139 LYS A C 1
ATOM 1110 O O . LYS A 1 139 ? 1.497 9.454 15.490 1.00 95.69 139 LYS A O 1
ATOM 1115 N N . ASP A 1 140 ? -0.314 9.695 16.793 1.00 96.75 140 ASP A N 1
ATOM 1116 C CA . ASP A 1 140 ? 0.201 8.906 17.921 1.00 96.75 140 ASP A CA 1
ATOM 1117 C C . ASP A 1 140 ? -0.187 7.417 17.852 1.00 96.75 140 ASP A C 1
ATOM 1119 O O . ASP A 1 140 ? 0.216 6.614 18.703 1.00 96.75 140 ASP A O 1
ATOM 1123 N N . LYS A 1 141 ? -0.966 7.017 16.837 1.00 97.25 141 LYS A N 1
ATOM 1124 C CA . LYS A 1 141 ? -1.360 5.622 16.611 1.00 97.25 141 LYS A CA 1
ATOM 1125 C C . LYS A 1 141 ? -0.202 4.834 16.003 1.00 97.25 141 LYS A C 1
ATOM 1127 O O . LYS A 1 141 ? 0.655 5.372 15.305 1.00 97.25 141 LYS A O 1
ATOM 1132 N N . LYS A 1 142 ? -0.181 3.526 16.264 1.00 96.81 142 LYS A N 1
ATOM 1133 C CA . LYS A 1 142 ? 0.846 2.607 15.760 1.00 96.81 142 LYS A CA 1
ATOM 1134 C C . LYS A 1 142 ? 0.200 1.353 15.205 1.00 96.81 142 LYS A C 1
ATOM 1136 O O . LYS A 1 142 ? -0.717 0.812 15.817 1.00 96.81 142 LYS A O 1
ATOM 1141 N N . ARG A 1 143 ? 0.719 0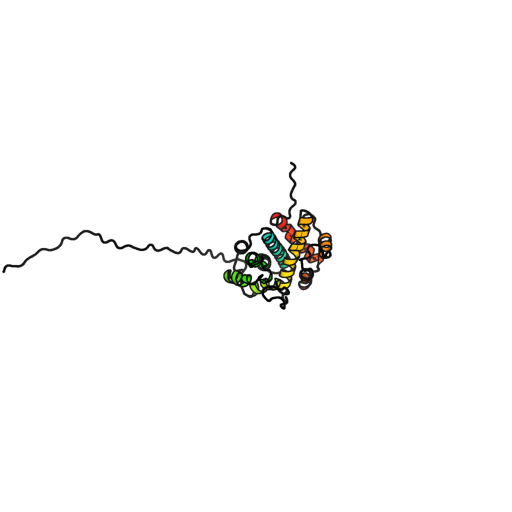.891 14.069 1.00 97.81 143 ARG A N 1
ATOM 1142 C CA . ARG A 1 143 ? 0.360 -0.404 13.488 1.00 97.81 143 ARG A CA 1
ATOM 1143 C C . ARG A 1 143 ? 0.870 -1.527 14.387 1.00 97.81 143 ARG A C 1
ATOM 1145 O O . ARG A 1 143 ? 1.957 -1.432 14.961 1.00 97.81 143 ARG A O 1
ATOM 1152 N N . THR A 1 144 ? 0.057 -2.563 14.533 1.00 96.38 144 THR A N 1
ATOM 1153 C CA . THR A 1 144 ? 0.316 -3.722 15.399 1.00 96.38 144 THR A CA 1
ATOM 1154 C C . THR A 1 144 ? 0.009 -5.045 14.708 1.00 96.38 144 THR A C 1
ATOM 1156 O O . THR A 1 144 ? 0.638 -6.059 15.020 1.00 96.38 144 THR A O 1
ATOM 1159 N N . LYS A 1 145 ? -0.934 -5.061 13.758 1.00 97.88 145 LYS A N 1
ATOM 1160 C CA . LYS A 1 145 ? -1.308 -6.265 13.014 1.00 97.88 145 LYS A CA 1
ATOM 1161 C C . LYS A 1 145 ? -0.465 -6.389 11.746 1.00 97.88 145 LYS A C 1
ATOM 1163 O O . LYS A 1 145 ? -0.098 -5.404 11.112 1.00 97.88 145 LYS A O 1
ATOM 1168 N N . LYS A 1 146 ? -0.229 -7.629 11.304 1.00 97.62 146 LYS A N 1
ATOM 1169 C CA . LYS A 1 146 ? 0.491 -7.893 10.045 1.00 97.62 146 LYS A CA 1
ATOM 1170 C C . LYS A 1 146 ? -0.191 -7.254 8.831 1.00 97.62 146 LYS A C 1
ATOM 1172 O O . LYS A 1 146 ? 0.496 -6.695 7.995 1.00 97.62 146 LYS A O 1
ATOM 1177 N N . VAL A 1 147 ? -1.519 -7.308 8.741 1.00 98.38 147 VAL A N 1
ATOM 1178 C CA . VAL A 1 147 ? -2.257 -6.731 7.603 1.00 98.38 147 VAL A CA 1
ATOM 1179 C C . VAL A 1 147 ? -2.129 -5.202 7.529 1.00 98.38 147 VAL A C 1
ATOM 1181 O O . VAL A 1 147 ? -2.024 -4.657 6.439 1.00 98.38 147 VAL A O 1
ATOM 1184 N N . GLU A 1 148 ? -2.031 -4.520 8.672 1.00 98.69 148 GLU A N 1
ATOM 1185 C CA . GLU A 1 148 ? -1.816 -3.067 8.740 1.00 98.69 148 GLU A CA 1
ATOM 1186 C C . GLU A 1 148 ? -0.427 -2.698 8.197 1.00 98.69 148 GLU A C 1
ATOM 1188 O O . GLU A 1 148 ? -0.289 -1.792 7.378 1.00 98.69 148 GLU A O 1
ATOM 1193 N N . HIS A 1 149 ? 0.609 -3.442 8.612 1.00 98.56 149 HIS A N 1
ATOM 1194 C CA . HIS A 1 149 ? 1.964 -3.290 8.073 1.00 98.56 149 HIS A CA 1
ATOM 1195 C C . HIS A 1 149 ? 2.020 -3.597 6.574 1.00 98.56 149 HIS A C 1
ATOM 1197 O O . HIS A 1 149 ? 2.685 -2.879 5.833 1.00 98.56 149 HIS A O 1
ATOM 1203 N N . ALA A 1 150 ? 1.308 -4.639 6.130 1.00 98.69 150 ALA A N 1
ATOM 1204 C CA . ALA A 1 150 ? 1.234 -5.015 4.725 1.00 98.69 150 ALA A CA 1
ATOM 1205 C C . ALA A 1 150 ? 0.585 -3.928 3.876 1.00 98.69 150 ALA A C 1
ATOM 1207 O O . ALA A 1 150 ? 1.131 -3.592 2.828 1.00 98.69 150 ALA A O 1
ATOM 1208 N N . LEU A 1 151 ? -0.530 -3.359 4.337 1.00 98.81 151 LEU A N 1
ATOM 1209 C CA . LEU A 1 151 ? -1.204 -2.279 3.630 1.00 98.81 151 LEU A CA 1
ATOM 1210 C C . LEU A 1 151 ? -0.283 -1.066 3.497 1.00 98.81 151 LEU A C 1
ATOM 1212 O O . LEU A 1 151 ? -0.027 -0.630 2.379 1.00 98.81 151 LEU A O 1
ATOM 1216 N N . ALA A 1 152 ? 0.280 -0.595 4.613 1.00 98.56 152 ALA A N 1
ATOM 1217 C CA . ALA A 1 152 ? 1.139 0.585 4.630 1.00 98.56 152 ALA A CA 1
ATOM 1218 C C . ALA A 1 152 ? 2.389 0.411 3.749 1.00 98.56 152 ALA A C 1
ATOM 1220 O O . ALA A 1 152 ? 2.696 1.266 2.923 1.00 98.56 152 ALA A O 1
ATOM 1221 N N . CYS A 1 153 ? 3.111 -0.713 3.856 1.00 98.38 153 CYS A N 1
ATOM 1222 C CA . CYS A 1 153 ? 4.295 -0.906 3.018 1.00 98.38 153 CYS A CA 1
ATOM 1223 C C . CYS A 1 153 ? 3.946 -1.077 1.532 1.00 98.38 153 CYS A C 1
ATOM 1225 O O . CYS A 1 153 ? 4.742 -0.669 0.685 1.00 98.38 153 CYS A O 1
ATOM 1227 N N . SER A 1 154 ? 2.788 -1.673 1.220 1.00 98.62 154 SER A N 1
ATOM 1228 C CA . SER A 1 154 ? 2.334 -1.915 -0.155 1.00 98.62 154 SER A CA 1
ATOM 1229 C C . SER A 1 154 ? 1.887 -0.647 -0.853 1.00 98.62 154 SER A C 1
ATOM 1231 O O . SER A 1 154 ? 2.303 -0.443 -1.986 1.00 98.62 154 SER A O 1
ATOM 1233 N N . GLU A 1 155 ? 1.101 0.213 -0.201 1.00 98.19 155 GLU A N 1
ATOM 1234 C CA . GLU A 1 155 ? 0.728 1.499 -0.798 1.00 98.19 155 GLU A CA 1
ATOM 1235 C C . GLU A 1 155 ? 1.951 2.419 -0.898 1.00 98.19 155 GLU A C 1
ATOM 1237 O O . GLU A 1 155 ? 2.215 2.984 -1.950 1.00 98.19 155 GLU A O 1
ATOM 1242 N N . THR A 1 156 ? 2.825 2.466 0.114 1.00 98.06 156 THR A N 1
ATOM 1243 C CA . THR A 1 156 ? 3.952 3.407 0.069 1.00 98.06 156 THR A CA 1
ATOM 1244 C C . THR A 1 156 ? 4.986 3.039 -1.019 1.00 98.06 156 THR A C 1
ATOM 1246 O O . THR A 1 156 ? 5.662 3.916 -1.572 1.00 98.06 156 THR A O 1
ATOM 1249 N N . ILE A 1 157 ? 5.173 1.746 -1.337 1.00 98.44 157 ILE A N 1
ATOM 1250 C CA . ILE A 1 157 ? 6.157 1.317 -2.352 1.00 98.44 157 ILE A CA 1
ATOM 1251 C C . ILE A 1 157 ? 5.705 1.624 -3.789 1.00 98.44 157 ILE A C 1
ATOM 1253 O O . ILE A 1 157 ? 6.580 1.784 -4.650 1.00 98.44 157 ILE A O 1
ATOM 1257 N N . THR A 1 158 ? 4.397 1.753 -4.056 1.00 98.06 158 THR A N 1
ATOM 1258 C CA . THR A 1 158 ? 3.869 2.061 -5.402 1.00 98.06 158 THR A CA 1
ATOM 1259 C C . THR A 1 158 ? 4.484 3.354 -5.925 1.00 98.06 158 THR A C 1
ATOM 1261 O O . THR A 1 158 ? 5.089 3.350 -6.991 1.00 98.06 158 THR A O 1
ATOM 1264 N N . GLY A 1 159 ? 4.500 4.425 -5.122 1.00 96.62 159 GLY A N 1
ATOM 1265 C CA . GLY A 1 159 ? 5.038 5.721 -5.527 1.00 96.62 159 GLY A CA 1
ATOM 1266 C C . GLY A 1 159 ? 6.509 5.645 -5.942 1.00 96.62 159 GLY A C 1
ATOM 1267 O O . GLY A 1 159 ? 6.947 6.358 -6.846 1.00 96.62 159 GLY A O 1
ATOM 1268 N N . LEU A 1 160 ? 7.289 4.751 -5.322 1.00 97.62 160 LEU A N 1
ATOM 1269 C CA . LEU A 1 160 ? 8.691 4.556 -5.681 1.00 97.62 160 LEU A CA 1
ATOM 1270 C C . LEU A 1 160 ? 8.822 3.815 -7.011 1.00 97.62 160 LEU A C 1
ATOM 1272 O O . LEU A 1 160 ? 9.636 4.208 -7.852 1.00 97.62 160 LEU A O 1
ATOM 1276 N N . ILE A 1 161 ? 8.072 2.723 -7.165 1.00 98.00 161 ILE A N 1
ATOM 1277 C CA . ILE A 1 161 ? 8.103 1.878 -8.361 1.00 98.00 161 ILE A CA 1
ATOM 1278 C C . ILE A 1 161 ? 7.559 2.658 -9.554 1.00 98.00 161 ILE A C 1
ATOM 1280 O O . ILE A 1 161 ? 8.244 2.739 -10.572 1.00 98.00 161 ILE A O 1
ATOM 1284 N N . HIS A 1 162 ? 6.405 3.301 -9.400 1.00 97.25 162 HIS A N 1
ATOM 1285 C CA . HIS A 1 162 ? 5.753 4.115 -10.415 1.00 97.25 162 HIS A CA 1
ATOM 1286 C C . HIS A 1 162 ? 6.667 5.246 -10.892 1.00 97.25 162 HIS A C 1
ATOM 1288 O O . HIS A 1 162 ? 6.971 5.344 -12.079 1.00 97.25 162 HIS A O 1
ATOM 1294 N N . ALA A 1 163 ? 7.224 6.048 -9.978 1.00 96.75 163 ALA A N 1
ATOM 1295 C CA . ALA A 1 163 ? 8.156 7.112 -10.356 1.00 96.75 163 ALA A CA 1
ATOM 1296 C C . ALA A 1 163 ? 9.417 6.569 -11.047 1.00 96.75 163 ALA A C 1
ATOM 1298 O O . ALA A 1 163 ? 9.938 7.182 -11.983 1.00 96.75 163 ALA A O 1
ATOM 1299 N N . TYR A 1 164 ? 9.928 5.413 -10.606 1.00 97.19 164 TYR A N 1
ATOM 1300 C CA . TYR A 1 164 ? 11.073 4.784 -11.258 1.00 97.19 164 TYR A CA 1
ATOM 1301 C C . TYR A 1 164 ? 10.725 4.257 -12.653 1.00 97.19 164 TYR A C 1
ATOM 1303 O O . TYR A 1 164 ? 11.543 4.383 -13.564 1.00 97.19 164 TYR A O 1
ATOM 1311 N N . ALA A 1 165 ? 9.522 3.723 -12.843 1.00 96.50 165 ALA A N 1
ATOM 1312 C CA . ALA A 1 165 ? 9.020 3.284 -14.135 1.00 96.50 165 ALA A CA 1
ATOM 1313 C C . ALA A 1 165 ? 8.869 4.460 -15.103 1.00 96.50 165 ALA A C 1
ATOM 1315 O O . ALA A 1 165 ? 9.409 4.394 -16.206 1.00 96.50 165 ALA A O 1
ATOM 1316 N N . LEU A 1 166 ? 8.255 5.566 -14.665 1.00 95.06 166 LEU A N 1
ATOM 1317 C CA . LEU A 1 166 ? 8.133 6.793 -15.458 1.00 95.06 166 LEU A CA 1
ATOM 1318 C C . LEU A 1 166 ? 9.504 7.346 -15.869 1.00 95.06 166 LEU A C 1
ATOM 1320 O O . LEU A 1 166 ? 9.721 7.663 -17.034 1.00 95.06 166 LEU A O 1
ATOM 1324 N N . MET A 1 167 ? 10.473 7.376 -14.948 1.00 94.94 167 MET A N 1
ATOM 1325 C CA . MET A 1 167 ? 11.849 7.803 -15.246 1.00 94.94 167 MET A CA 1
ATOM 1326 C C . MET A 1 167 ? 12.536 6.907 -16.297 1.00 94.94 167 MET A C 1
ATOM 1328 O O . MET A 1 167 ? 13.442 7.358 -16.995 1.00 94.94 167 MET A O 1
ATOM 1332 N N . ARG A 1 168 ? 12.141 5.631 -16.397 1.00 94.56 168 ARG A N 1
ATOM 1333 C CA . ARG A 1 168 ? 12.646 4.668 -17.392 1.00 94.56 168 ARG A CA 1
ATOM 1334 C C . ARG A 1 168 ? 11.802 4.615 -18.670 1.00 94.56 168 ARG A C 1
ATOM 1336 O O . ARG A 1 168 ? 12.206 3.940 -19.612 1.00 94.56 168 ARG A O 1
ATOM 1343 N N . GLY A 1 169 ? 10.626 5.241 -18.675 1.00 93.88 169 GLY A N 1
ATOM 1344 C CA . GLY A 1 169 ? 9.606 5.125 -19.718 1.00 93.88 169 GLY A CA 1
ATOM 1345 C C . GLY A 1 169 ? 8.804 3.814 -19.718 1.00 93.88 169 GLY A C 1
ATOM 1346 O O . GLY A 1 169 ? 7.932 3.661 -20.562 1.00 93.88 169 GLY A O 1
ATOM 1347 N N . SER A 1 170 ? 9.099 2.853 -18.830 1.00 93.69 170 SER A N 1
ATOM 1348 C CA . SER A 1 170 ? 8.305 1.622 -18.646 1.00 93.69 170 SER A CA 1
ATOM 1349 C C . SER A 1 170 ? 8.755 0.800 -17.427 1.00 93.69 170 SER A C 1
ATOM 1351 O O . SER A 1 170 ? 9.847 0.992 -16.872 1.00 93.69 170 SER A O 1
ATOM 1353 N N . MET A 1 171 ? 7.938 -0.191 -17.054 1.00 93.75 171 MET A N 1
ATOM 1354 C CA . MET A 1 171 ? 8.283 -1.254 -16.094 1.00 93.75 171 MET A CA 1
ATOM 1355 C C . MET A 1 171 ? 9.147 -2.377 -16.692 1.00 93.75 171 MET A C 1
ATOM 1357 O O . MET A 1 171 ? 9.750 -3.161 -15.953 1.00 93.75 171 MET A O 1
ATOM 1361 N N . GLU A 1 172 ? 9.259 -2.460 -18.020 1.00 92.56 172 GLU A N 1
ATOM 1362 C CA . GLU A 1 172 ? 9.961 -3.555 -18.696 1.00 92.56 172 GLU A CA 1
ATOM 1363 C C . GLU A 1 172 ? 11.439 -3.600 -18.287 1.00 92.56 172 GLU A C 1
ATOM 1365 O O . GLU A 1 172 ? 12.112 -2.569 -18.228 1.00 92.56 172 GLU A O 1
ATOM 1370 N N . GLY A 1 173 ? 11.953 -4.783 -17.942 1.00 92.81 173 GLY A N 1
ATOM 1371 C CA . GLY A 1 173 ? 13.337 -4.959 -17.487 1.00 92.81 173 GLY A CA 1
ATOM 1372 C C . GLY A 1 173 ? 13.675 -4.260 -16.163 1.00 92.81 173 GLY A C 1
ATOM 1373 O O . GLY A 1 173 ? 14.851 -4.033 -15.882 1.00 92.81 173 GLY A O 1
ATOM 1374 N N . MET A 1 174 ? 12.680 -3.845 -15.365 1.00 96.56 174 MET A N 1
ATOM 1375 C CA . MET A 1 174 ? 12.942 -3.339 -14.018 1.00 96.56 174 MET A CA 1
ATOM 1376 C C . MET A 1 174 ? 13.422 -4.485 -13.122 1.00 96.56 174 MET A C 1
ATOM 1378 O O . MET A 1 174 ? 12.747 -5.507 -12.997 1.00 96.56 174 MET A O 1
ATOM 1382 N N . GLU A 1 175 ? 14.572 -4.285 -12.480 1.00 95.88 175 GLU A N 1
ATOM 1383 C CA . GLU A 1 175 ? 15.190 -5.238 -11.557 1.00 95.88 175 GLU A CA 1
ATOM 1384 C C . GLU A 1 175 ? 15.270 -4.666 -10.135 1.00 95.88 175 GLU A C 1
ATOM 1386 O O . GLU A 1 175 ? 15.483 -3.460 -9.939 1.00 95.88 175 GLU A O 1
ATOM 1391 N N . VAL A 1 176 ? 15.238 -5.552 -9.134 1.00 97.75 176 VAL A N 1
ATOM 1392 C CA . VAL A 1 176 ? 15.378 -5.224 -7.700 1.00 97.75 176 VAL A CA 1
ATOM 1393 C C . VAL A 1 176 ? 16.603 -4.353 -7.426 1.00 97.75 176 VAL A C 1
ATOM 1395 O O . VAL A 1 176 ? 16.542 -3.399 -6.650 1.00 97.75 176 VAL A O 1
ATOM 1398 N N . LYS A 1 177 ? 17.733 -4.631 -8.088 1.00 97.31 177 LYS A N 1
ATOM 1399 C CA . LYS A 1 177 ? 18.976 -3.864 -7.919 1.00 97.31 177 LYS A CA 1
ATOM 1400 C C . LYS A 1 177 ? 18.800 -2.389 -8.290 1.00 97.31 177 LYS A C 1
ATOM 1402 O O . LYS A 1 177 ? 19.378 -1.526 -7.627 1.00 97.31 177 LYS A O 1
ATOM 1407 N N . GLY A 1 178 ? 18.026 -2.102 -9.337 1.00 96.56 178 GLY A N 1
ATOM 1408 C CA . GLY A 1 178 ? 17.707 -0.745 -9.774 1.00 96.56 178 GLY A CA 1
ATOM 1409 C C . GLY A 1 178 ? 16.810 -0.031 -8.768 1.00 96.56 178 GLY A C 1
ATOM 1410 O O . GLY A 1 178 ? 17.174 1.040 -8.273 1.00 96.56 178 GLY A O 1
ATOM 1411 N N . LEU A 1 179 ? 15.706 -0.677 -8.381 1.00 97.31 179 LEU A N 1
ATOM 1412 C CA . LEU A 1 179 ? 14.770 -0.133 -7.395 1.00 97.31 179 LEU A CA 1
ATOM 1413 C C . LEU A 1 179 ? 15.460 0.121 -6.048 1.00 97.31 179 LEU A C 1
ATOM 1415 O O . LEU A 1 179 ? 15.300 1.182 -5.456 1.00 97.31 179 LEU A O 1
ATOM 1419 N N . LYS A 1 180 ? 16.337 -0.786 -5.604 1.00 97.44 180 LYS A N 1
ATOM 1420 C CA . LYS A 1 180 ? 17.112 -0.641 -4.363 1.00 97.44 180 LYS A CA 1
ATOM 1421 C C . LYS A 1 180 ? 18.048 0.567 -4.371 1.00 97.44 180 LYS A C 1
ATOM 1423 O O . LYS A 1 180 ? 18.262 1.177 -3.323 1.00 97.44 180 LYS A O 1
ATOM 1428 N N . LYS A 1 181 ? 18.612 0.943 -5.526 1.00 97.00 181 LYS A N 1
ATOM 1429 C CA . LYS A 1 181 ? 19.386 2.193 -5.644 1.00 97.00 181 LYS A CA 1
ATOM 1430 C C . LYS A 1 181 ? 18.478 3.405 -5.436 1.00 97.00 181 LYS A C 1
ATOM 1432 O O . LYS A 1 181 ? 18.828 4.283 -4.656 1.00 97.00 181 LYS A O 1
ATOM 1437 N N . LYS A 1 182 ? 17.299 3.411 -6.065 1.00 96.44 182 LYS A N 1
ATOM 1438 C CA . LYS A 1 182 ? 16.284 4.469 -5.920 1.00 96.44 182 LYS A CA 1
ATOM 1439 C C . LYS A 1 182 ? 15.642 4.523 -4.540 1.00 96.44 182 LYS A C 1
ATOM 1441 O O . LYS A 1 182 ? 15.234 5.585 -4.092 1.00 96.44 182 LYS A O 1
ATOM 1446 N N . PHE A 1 183 ? 15.602 3.398 -3.841 1.00 97.00 183 PHE A N 1
ATOM 1447 C CA . PHE A 1 183 ? 15.195 3.333 -2.447 1.00 97.00 183 PHE A CA 1
ATOM 1448 C C . PHE A 1 183 ? 16.190 4.026 -1.510 1.00 97.00 183 PHE A C 1
ATOM 1450 O O . PHE A 1 183 ? 15.793 4.709 -0.570 1.00 97.00 183 PHE A O 1
ATOM 1457 N N . LYS A 1 184 ? 17.494 3.856 -1.764 1.00 95.88 184 LYS A N 1
ATOM 1458 C CA . LYS A 1 184 ? 18.564 4.479 -0.968 1.00 95.88 184 LYS A CA 1
ATOM 1459 C C . LYS A 1 184 ? 18.754 5.964 -1.279 1.00 95.88 184 LYS A C 1
ATOM 1461 O O . LYS A 1 184 ? 19.236 6.704 -0.424 1.00 95.88 184 LYS A O 1
ATOM 1466 N N . ASP A 1 185 ? 18.405 6.379 -2.490 1.00 96.12 185 ASP A N 1
ATOM 1467 C CA . ASP A 1 185 ? 18.424 7.773 -2.909 1.00 96.12 185 ASP A CA 1
ATOM 1468 C C . ASP A 1 185 ? 17.240 8.533 -2.294 1.00 96.12 185 ASP A C 1
ATOM 1470 O O . ASP A 1 185 ? 16.124 8.504 -2.806 1.00 96.12 185 ASP A O 1
ATOM 1474 N N . LYS A 1 186 ? 17.489 9.218 -1.174 1.00 92.56 186 LYS A N 1
ATOM 1475 C CA . LYS A 1 186 ? 16.460 9.988 -0.459 1.00 92.56 186 LYS A CA 1
ATOM 1476 C C . LYS A 1 186 ? 15.942 11.196 -1.246 1.00 92.56 186 LYS A C 1
ATOM 1478 O O . LYS A 1 186 ? 14.872 11.695 -0.918 1.00 92.56 186 LYS A O 1
ATOM 1483 N N . ALA A 1 187 ? 16.685 11.676 -2.247 1.00 93.81 187 ALA A N 1
ATOM 1484 C CA . ALA A 1 187 ? 16.226 12.766 -3.104 1.00 93.81 187 ALA A CA 1
ATOM 1485 C C . ALA A 1 187 ? 15.239 12.262 -4.167 1.00 93.81 187 ALA A C 1
ATOM 1487 O O . ALA A 1 187 ? 14.375 13.013 -4.620 1.00 93.81 187 ALA A O 1
ATOM 1488 N N . PHE A 1 188 ? 15.333 10.984 -4.543 1.00 93.75 188 PHE A N 1
ATOM 1489 C CA . PHE A 1 188 ? 14.391 10.367 -5.461 1.00 93.75 188 PHE A CA 1
ATOM 1490 C C . PHE A 1 188 ? 13.047 10.136 -4.763 1.00 93.75 188 PHE A C 1
ATOM 1492 O O . PHE A 1 188 ? 12.917 9.254 -3.915 1.00 93.75 188 PHE A O 1
ATOM 1499 N N . VAL A 1 189 ? 12.051 10.943 -5.133 1.00 90.94 189 VAL A N 1
ATOM 1500 C CA . VAL A 1 189 ? 10.713 10.969 -4.521 1.00 90.94 189 VAL A CA 1
ATOM 1501 C C . VAL A 1 189 ? 10.789 11.187 -3.004 1.00 90.94 189 VAL A C 1
ATOM 1503 O O . VAL A 1 189 ? 10.468 10.316 -2.195 1.00 90.94 189 VAL A O 1
ATOM 1506 N N . ALA A 1 190 ? 11.255 12.379 -2.619 1.00 92.06 190 ALA A N 1
ATOM 1507 C CA . ALA A 1 190 ? 11.500 12.756 -1.225 1.00 92.06 190 ALA A CA 1
ATOM 1508 C C . ALA A 1 190 ? 10.255 12.696 -0.314 1.00 92.06 190 ALA A C 1
ATOM 1510 O O . ALA A 1 190 ? 10.402 12.644 0.904 1.00 92.06 190 ALA A O 1
ATOM 1511 N N . SER A 1 191 ? 9.046 12.687 -0.885 1.00 89.00 191 SER A N 1
ATOM 1512 C CA . SER A 1 191 ? 7.785 12.541 -0.149 1.00 89.00 191 SER A CA 1
ATOM 1513 C C . SER A 1 191 ? 7.546 11.129 0.400 1.00 89.00 191 SER A C 1
ATOM 1515 O O . SER A 1 191 ? 6.754 10.972 1.323 1.00 89.00 191 SER A O 1
ATOM 1517 N N . ILE A 1 192 ? 8.221 10.102 -0.128 1.00 91.81 192 ILE A N 1
ATOM 1518 C CA . ILE A 1 192 ? 7.990 8.708 0.274 1.00 91.81 192 ILE A CA 1
ATOM 1519 C C . ILE A 1 192 ? 8.710 8.395 1.582 1.00 91.81 192 ILE A C 1
ATOM 1521 O O . ILE A 1 192 ? 9.938 8.506 1.690 1.00 91.81 192 ILE A O 1
ATOM 1525 N N . ASN A 1 193 ? 7.957 7.876 2.550 1.00 94.69 193 ASN A N 1
ATOM 1526 C CA . ASN A 1 193 ? 8.515 7.400 3.805 1.00 94.69 193 ASN A CA 1
ATOM 1527 C C . ASN A 1 193 ? 9.149 6.008 3.643 1.00 94.69 193 ASN A C 1
ATOM 1529 O O . ASN A 1 193 ? 8.481 4.980 3.545 1.00 94.69 193 ASN A O 1
ATOM 1533 N N . ARG A 1 194 ? 10.483 5.961 3.649 1.00 95.69 194 ARG A N 1
ATOM 1534 C CA . ARG A 1 194 ? 11.234 4.716 3.421 1.00 95.69 194 ARG A CA 1
ATOM 1535 C C . ARG A 1 194 ? 11.184 3.747 4.591 1.00 95.69 194 ARG A C 1
ATOM 1537 O O . ARG A 1 194 ? 11.448 2.566 4.385 1.00 95.69 194 ARG A O 1
ATOM 1544 N N . ASP A 1 195 ? 10.876 4.225 5.790 1.00 96.81 195 ASP A N 1
ATOM 1545 C CA . ASP A 1 195 ? 10.761 3.360 6.959 1.00 96.81 195 ASP A CA 1
ATOM 1546 C C . ASP A 1 195 ? 9.440 2.585 6.950 1.00 96.81 195 ASP A C 1
ATOM 1548 O O . ASP A 1 195 ? 9.436 1.433 7.370 1.00 96.81 195 ASP A O 1
ATOM 1552 N N . ILE A 1 196 ? 8.379 3.136 6.347 1.00 97.62 196 ILE A N 1
ATOM 1553 C CA . ILE A 1 196 ? 7.118 2.406 6.131 1.00 97.62 196 ILE A CA 1
ATOM 1554 C C . ILE A 1 196 ? 7.307 1.261 5.139 1.00 97.62 196 ILE A C 1
ATOM 1556 O O . ILE A 1 196 ? 6.854 0.150 5.387 1.00 97.62 196 ILE A O 1
ATOM 1560 N N . ILE A 1 197 ? 8.061 1.476 4.059 1.00 97.88 197 ILE A N 1
ATOM 1561 C CA . ILE A 1 197 ? 8.399 0.400 3.112 1.00 97.88 197 ILE A CA 1
ATOM 1562 C C . ILE A 1 197 ? 9.108 -0.765 3.825 1.00 97.88 197 ILE A C 1
ATOM 1564 O O . ILE A 1 197 ? 8.840 -1.925 3.521 1.00 97.88 197 ILE A O 1
ATOM 1568 N N . LYS A 1 198 ? 9.991 -0.478 4.794 1.00 98.00 198 LYS A N 1
ATOM 1569 C CA . LYS A 1 198 ? 10.692 -1.517 5.573 1.00 98.00 198 LYS A CA 1
ATOM 1570 C C . LYS A 1 198 ? 9.772 -2.287 6.516 1.00 98.00 198 LYS A C 1
ATOM 1572 O O . LYS A 1 198 ? 10.180 -3.319 7.040 1.00 98.00 198 LYS A O 1
ATOM 1577 N N . GLU A 1 199 ? 8.533 -1.848 6.735 1.00 98.12 199 GLU A N 1
ATOM 1578 C CA . GLU A 1 199 ? 7.578 -2.615 7.537 1.00 98.12 199 GLU A CA 1
ATOM 1579 C C . GLU A 1 199 ? 7.220 -3.965 6.905 1.00 98.12 199 GLU A C 1
ATOM 1581 O O . GLU A 1 199 ? 6.722 -4.839 7.615 1.00 98.12 199 GLU A O 1
ATOM 1586 N N . CYS A 1 200 ? 7.591 -4.211 5.641 1.00 97.75 200 CYS A N 1
ATOM 1587 C CA . CYS A 1 200 ? 7.583 -5.551 5.054 1.00 97.75 200 CYS A CA 1
ATOM 1588 C C . CYS A 1 200 ? 8.345 -6.583 5.916 1.00 97.75 200 CYS A C 1
ATOM 1590 O O . CYS A 1 200 ? 7.955 -7.749 5.983 1.00 97.75 200 CYS A O 1
ATOM 1592 N N . GLU A 1 201 ? 9.367 -6.161 6.670 1.00 97.88 201 GLU A N 1
ATOM 1593 C CA . GLU A 1 201 ? 10.110 -7.015 7.606 1.00 97.88 201 GLU A CA 1
ATOM 1594 C C . GLU A 1 201 ? 9.222 -7.528 8.755 1.00 97.88 201 GLU A C 1
ATOM 1596 O O . GLU A 1 201 ? 9.424 -8.635 9.256 1.00 97.88 201 GLU A O 1
ATOM 1601 N N . LYS A 1 202 ? 8.173 -6.783 9.142 1.00 97.81 202 LYS A N 1
ATOM 1602 C CA . LYS A 1 202 ? 7.172 -7.227 10.136 1.00 97.81 202 LYS A CA 1
ATOM 1603 C C . LYS A 1 202 ? 6.296 -8.368 9.616 1.00 97.81 202 LYS A C 1
ATOM 1605 O O . LYS A 1 202 ? 5.698 -9.102 10.407 1.00 97.81 202 LYS A O 1
ATOM 1610 N N . LEU A 1 203 ? 6.247 -8.549 8.298 1.00 97.00 203 LEU A N 1
ATOM 1611 C CA . LEU A 1 203 ? 5.591 -9.681 7.647 1.00 97.00 203 LEU A CA 1
ATOM 1612 C C . LEU A 1 203 ? 6.492 -10.922 7.606 1.00 97.00 203 LEU A C 1
ATOM 1614 O O . LEU A 1 203 ? 5.995 -12.010 7.323 1.00 97.00 203 LEU A O 1
ATOM 1618 N N . GLY A 1 204 ? 7.781 -10.776 7.935 1.00 97.06 204 GLY A N 1
ATOM 1619 C CA . GLY A 1 204 ? 8.797 -11.815 7.772 1.00 97.06 204 GLY A CA 1
ATOM 1620 C C . GLY A 1 204 ? 9.418 -11.846 6.374 1.00 97.06 204 GLY A C 1
ATOM 1621 O O . GLY A 1 204 ? 9.958 -12.876 5.988 1.00 97.06 204 GLY A O 1
ATOM 1622 N N . LEU A 1 205 ? 9.318 -10.751 5.610 1.00 97.38 205 LEU A N 1
ATOM 1623 C CA . LEU A 1 205 ? 9.908 -10.631 4.277 1.00 97.38 205 LEU A CA 1
ATOM 1624 C C . LEU A 1 205 ? 11.190 -9.806 4.326 1.00 97.38 205 LEU A C 1
ATOM 1626 O O . LEU A 1 205 ? 11.219 -8.724 4.916 1.00 97.38 205 LEU A O 1
ATOM 1630 N N . GLU A 1 206 ? 12.232 -10.278 3.647 1.00 97.69 206 GLU A N 1
ATOM 1631 C CA . GLU A 1 206 ? 13.388 -9.434 3.372 1.00 97.69 206 GLU A CA 1
ATOM 1632 C C . GLU A 1 206 ? 13.022 -8.328 2.374 1.00 97.69 206 GLU A C 1
ATOM 1634 O O . GLU A 1 206 ? 12.191 -8.504 1.482 1.00 97.69 206 GLU A O 1
ATOM 1639 N N . LEU A 1 207 ? 13.693 -7.179 2.478 1.00 97.56 207 LEU A N 1
ATOM 1640 C CA . LEU A 1 207 ? 13.414 -6.026 1.620 1.00 97.56 207 LEU A CA 1
ATOM 1641 C C . LEU A 1 207 ? 13.582 -6.334 0.120 1.00 97.56 207 LEU A C 1
ATOM 1643 O O . LEU A 1 207 ? 12.844 -5.805 -0.706 1.00 97.56 207 LEU A O 1
ATOM 1647 N N . ASN A 1 208 ? 14.556 -7.176 -0.244 1.00 97.88 208 ASN A N 1
ATOM 1648 C CA . ASN A 1 208 ? 14.757 -7.573 -1.640 1.00 97.88 208 ASN A CA 1
ATOM 1649 C C . ASN A 1 208 ? 13.591 -8.427 -2.158 1.00 97.88 208 ASN A C 1
ATOM 1651 O O . ASN A 1 208 ? 13.123 -8.174 -3.265 1.00 97.88 208 ASN A O 1
ATOM 1655 N N . ASP A 1 209 ? 13.115 -9.380 -1.354 1.00 98.12 209 ASP A N 1
ATOM 1656 C CA . ASP A 1 209 ? 11.993 -10.255 -1.707 1.00 98.12 209 ASP A CA 1
ATOM 1657 C C . ASP A 1 209 ? 10.705 -9.446 -1.858 1.00 98.12 209 ASP A C 1
ATOM 1659 O O . ASP A 1 209 ? 9.919 -9.674 -2.777 1.00 98.12 209 ASP A O 1
ATOM 1663 N N . PHE A 1 210 ? 10.500 -8.458 -0.981 1.00 98.62 210 PHE A N 1
ATOM 1664 C CA . PHE A 1 210 ? 9.373 -7.539 -1.092 1.00 98.62 210 PHE A CA 1
ATOM 1665 C C . PHE A 1 210 ? 9.454 -6.680 -2.360 1.00 98.62 210 PHE A C 1
ATOM 1667 O O . PHE A 1 210 ? 8.452 -6.513 -3.051 1.00 98.62 210 PHE A O 1
ATOM 1674 N N . PHE A 1 211 ? 10.639 -6.171 -2.710 1.00 98.56 211 PHE A N 1
ATOM 1675 C CA . PHE A 1 211 ? 10.832 -5.422 -3.955 1.00 98.56 211 PHE A CA 1
ATOM 1676 C C . PHE A 1 211 ? 10.569 -6.273 -5.190 1.00 98.56 211 PHE A C 1
ATOM 1678 O O . PHE A 1 211 ? 9.933 -5.788 -6.119 1.00 98.56 211 PHE A O 1
ATOM 1685 N N . GLU A 1 212 ? 11.043 -7.517 -5.211 1.00 98.56 212 GLU A N 1
ATOM 1686 C CA . GLU A 1 212 ? 10.768 -8.438 -6.312 1.00 98.56 212 GLU A CA 1
ATOM 1687 C C . GLU A 1 212 ? 9.265 -8.682 -6.448 1.00 98.56 212 GLU A C 1
ATOM 1689 O O . GLU A 1 212 ? 8.703 -8.470 -7.519 1.00 98.56 212 GLU A O 1
ATOM 1694 N N . LEU A 1 213 ? 8.598 -9.013 -5.339 1.00 98.69 213 LEU A N 1
ATOM 1695 C CA . LEU A 1 213 ? 7.154 -9.230 -5.298 1.00 98.69 213 LEU A CA 1
ATOM 1696 C C . LEU A 1 213 ? 6.375 -8.009 -5.803 1.00 98.69 213 LEU A C 1
ATOM 1698 O O . LEU A 1 213 ? 5.482 -8.160 -6.634 1.00 98.69 213 LEU A O 1
ATOM 1702 N N . ALA A 1 214 ? 6.720 -6.806 -5.338 1.00 98.56 214 ALA A N 1
ATOM 1703 C CA . ALA A 1 214 ? 6.033 -5.579 -5.728 1.00 98.56 214 ALA A CA 1
ATOM 1704 C C . ALA A 1 214 ? 6.263 -5.219 -7.206 1.00 98.56 214 ALA A C 1
ATOM 1706 O O . ALA A 1 214 ? 5.328 -4.814 -7.898 1.00 98.56 214 ALA A O 1
ATOM 1707 N N . ILE A 1 215 ? 7.489 -5.406 -7.710 1.00 98.38 215 ILE A N 1
ATOM 1708 C CA . ILE A 1 215 ? 7.813 -5.196 -9.125 1.00 98.38 215 ILE A CA 1
ATOM 1709 C C . ILE A 1 215 ? 6.999 -6.149 -10.002 1.00 98.38 215 ILE A C 1
ATOM 1711 O O . ILE A 1 215 ? 6.386 -5.695 -10.965 1.00 98.38 215 ILE A O 1
ATOM 1715 N N . GLU A 1 216 ? 6.983 -7.446 -9.688 1.00 98.31 216 GLU A N 1
ATOM 1716 C CA . GLU A 1 216 ? 6.263 -8.440 -10.492 1.00 98.31 216 GLU A CA 1
ATOM 1717 C C . GLU A 1 216 ? 4.742 -8.239 -10.433 1.00 98.31 216 GLU A C 1
ATOM 1719 O O . GLU A 1 216 ? 4.068 -8.359 -11.457 1.00 98.31 216 GLU A O 1
ATOM 1724 N N . ALA A 1 217 ? 4.203 -7.839 -9.276 1.00 98.31 217 ALA A N 1
ATOM 1725 C CA . ALA A 1 217 ? 2.790 -7.497 -9.135 1.00 98.31 217 ALA A CA 1
ATOM 1726 C C . ALA A 1 217 ? 2.387 -6.323 -10.044 1.00 98.31 217 ALA A C 1
ATOM 1728 O O . ALA A 1 217 ? 1.436 -6.442 -10.816 1.00 98.31 217 ALA A O 1
ATOM 1729 N N . ILE A 1 218 ? 3.139 -5.215 -10.009 1.00 97.94 218 ILE A N 1
ATOM 1730 C CA . ILE A 1 218 ? 2.848 -4.038 -10.843 1.00 97.94 218 ILE A CA 1
ATOM 1731 C C . ILE A 1 218 ? 3.119 -4.331 -12.326 1.00 97.94 218 ILE A C 1
ATOM 1733 O O . ILE A 1 218 ? 2.350 -3.901 -13.183 1.00 97.94 218 ILE A O 1
ATOM 1737 N N . LYS A 1 219 ? 4.161 -5.106 -12.663 1.00 96.69 219 LYS A N 1
ATOM 1738 C CA . LYS A 1 219 ? 4.401 -5.557 -14.048 1.00 96.69 219 LYS A CA 1
ATOM 1739 C C . LYS A 1 219 ? 3.189 -6.288 -14.624 1.00 96.69 219 LYS A C 1
ATOM 1741 O O . LYS A 1 219 ? 2.857 -6.063 -15.785 1.00 96.69 219 LYS A O 1
ATOM 1746 N N . GLY A 1 220 ? 2.521 -7.118 -13.820 1.00 96.69 220 GLY A N 1
ATOM 1747 C CA . GLY A 1 220 ? 1.324 -7.858 -14.227 1.00 96.69 220 GLY A CA 1
ATOM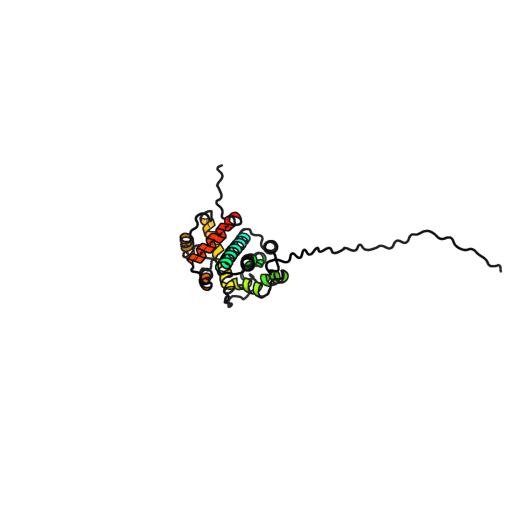 1748 C C . GLY A 1 220 ? 0.142 -6.973 -14.637 1.00 96.69 220 GLY A C 1
ATOM 1749 O O . GLY A 1 220 ? -0.691 -7.418 -15.421 1.00 96.69 220 GLY A O 1
ATOM 1750 N N . ILE A 1 221 ? 0.099 -5.725 -14.162 1.00 97.00 221 ILE A N 1
ATOM 1751 C CA . ILE A 1 221 ? -0.951 -4.746 -14.481 1.00 97.00 221 ILE A CA 1
ATOM 1752 C C . ILE A 1 221 ? -0.416 -3.522 -15.237 1.00 97.00 221 ILE A C 1
ATOM 1754 O O . ILE A 1 221 ? -1.117 -2.525 -15.360 1.00 97.00 221 ILE A O 1
ATOM 1758 N N . ALA A 1 222 ? 0.817 -3.561 -15.753 1.00 95.25 222 ALA A N 1
ATOM 1759 C CA . ALA A 1 222 ? 1.482 -2.378 -16.310 1.00 95.25 222 ALA A CA 1
ATOM 1760 C C . ALA A 1 222 ? 0.688 -1.703 -17.444 1.00 95.25 222 ALA A C 1
ATOM 1762 O O . ALA A 1 222 ? 0.785 -0.490 -17.618 1.00 95.25 222 ALA A O 1
ATOM 1763 N N . ALA A 1 223 ? -0.098 -2.470 -18.206 1.00 94.06 223 ALA A N 1
ATOM 1764 C CA . ALA A 1 223 ? -0.973 -1.945 -19.254 1.00 94.06 223 ALA A CA 1
ATOM 1765 C C . ALA A 1 223 ? -2.155 -1.131 -18.699 1.00 94.06 223 ALA A C 1
ATOM 1767 O O . ALA A 1 223 ? -2.576 -0.169 -19.335 1.00 94.06 223 ALA A O 1
ATOM 1768 N N . ASP A 1 224 ? -2.652 -1.482 -17.511 1.00 93.38 224 ASP A N 1
ATOM 1769 C CA . ASP A 1 224 ? -3.786 -0.814 -16.868 1.00 93.38 224 ASP A CA 1
ATOM 1770 C C . ASP A 1 224 ? -3.379 0.497 -16.178 1.00 93.38 224 ASP A C 1
ATOM 1772 O O . ASP A 1 224 ? -4.223 1.368 -15.973 1.00 93.38 224 ASP A O 1
ATOM 1776 N N . VAL A 1 225 ? -2.092 0.639 -15.834 1.00 93.94 225 VAL A N 1
ATOM 1777 C CA . VAL A 1 225 ? -1.541 1.777 -15.071 1.00 93.94 225 VAL A CA 1
ATOM 1778 C C . VAL A 1 225 ? -0.551 2.637 -15.867 1.00 93.94 225 VAL A C 1
ATOM 1780 O O . VAL A 1 225 ? 0.237 3.383 -15.295 1.00 93.94 225 VAL A O 1
ATOM 1783 N N . ASP A 1 226 ? -0.598 2.548 -17.200 1.00 91.31 226 ASP A N 1
ATOM 1784 C CA . ASP A 1 226 ? 0.224 3.326 -18.146 1.00 91.31 226 ASP A CA 1
ATOM 1785 C C . ASP A 1 226 ? 1.747 3.160 -17.991 1.00 91.31 226 ASP A C 1
ATOM 1787 O O . ASP A 1 226 ? 2.520 4.082 -18.254 1.00 91.31 226 ASP A O 1
ATOM 1791 N N . LEU A 1 227 ? 2.203 1.977 -17.583 1.00 92.62 227 LEU A N 1
ATOM 1792 C CA . LEU A 1 227 ? 3.625 1.679 -17.381 1.00 92.62 227 LEU A CA 1
ATOM 1793 C C . LEU A 1 227 ? 4.225 0.754 -18.456 1.00 92.62 227 LEU A C 1
ATOM 1795 O O . LEU A 1 227 ? 5.309 0.182 -18.272 1.00 92.62 227 LEU A O 1
ATOM 1799 N N . VAL A 1 228 ? 3.536 0.603 -19.587 1.00 90.25 228 VAL A N 1
ATOM 1800 C CA . VAL A 1 228 ? 4.042 -0.077 -20.789 1.00 90.25 228 VAL A CA 1
ATOM 1801 C C . VAL A 1 228 ? 4.908 0.860 -21.627 1.00 90.25 228 VAL A C 1
ATOM 1803 O O . VAL A 1 228 ? 4.770 2.079 -21.553 1.00 90.25 228 VAL A O 1
ATOM 1806 N N . LYS A 1 229 ? 5.812 0.298 -22.441 1.00 82.25 229 LYS A N 1
ATOM 1807 C CA . LYS A 1 229 ? 6.555 1.102 -23.417 1.00 82.25 229 LYS A CA 1
ATOM 1808 C C . LYS A 1 229 ? 5.567 1.786 -24.353 1.00 82.25 229 LYS A C 1
ATOM 1810 O O . LYS A 1 229 ? 4.765 1.123 -25.005 1.00 82.25 229 LYS A O 1
ATOM 1815 N N . ILE A 1 230 ? 5.678 3.103 -24.453 1.00 69.94 230 ILE A N 1
ATOM 1816 C CA . ILE A 1 230 ? 5.072 3.837 -25.554 1.00 69.94 230 ILE A CA 1
ATOM 1817 C C . ILE A 1 230 ? 5.944 3.523 -26.767 1.00 69.94 230 ILE A C 1
ATOM 1819 O O . ILE A 1 230 ? 7.082 3.983 -26.851 1.00 69.94 230 ILE A O 1
ATOM 1823 N N . GLU A 1 231 ? 5.462 2.672 -27.672 1.00 60.47 231 GLU A N 1
ATOM 1824 C CA . GLU A 1 231 ? 6.089 2.560 -28.985 1.00 60.47 231 GLU A CA 1
ATOM 1825 C C . GLU A 1 231 ? 5.917 3.918 -29.670 1.00 60.47 231 GLU A C 1
ATOM 1827 O O . GLU A 1 231 ? 4.813 4.289 -30.069 1.00 60.47 231 GLU A O 1
ATOM 1832 N N . GLU A 1 232 ? 6.999 4.695 -29.755 1.00 53.31 232 GLU A N 1
ATOM 1833 C CA . GLU A 1 232 ? 7.043 5.871 -30.615 1.00 53.31 232 GLU A CA 1
ATOM 1834 C C . GLU A 1 232 ? 6.856 5.381 -32.053 1.00 53.31 232 GLU A C 1
ATOM 1836 O O . GLU A 1 232 ? 7.782 4.905 -32.716 1.00 53.31 232 GLU A O 1
ATOM 1841 N N . GLY A 1 233 ? 5.608 5.437 -32.516 1.00 47.38 233 GLY A N 1
ATOM 1842 C CA . GLY A 1 233 ? 5.277 5.272 -33.914 1.00 47.38 233 GLY A CA 1
ATOM 1843 C C . GLY A 1 233 ? 6.113 6.258 -34.717 1.00 47.38 233 GLY A C 1
ATOM 1844 O O . GLY A 1 233 ? 6.013 7.468 -34.523 1.00 47.38 233 GLY A O 1
ATOM 1845 N N . LYS A 1 234 ? 6.951 5.708 -35.598 1.00 44.12 234 LYS A N 1
ATOM 1846 C CA . LYS A 1 234 ? 7.578 6.413 -36.715 1.00 44.12 234 LYS A CA 1
ATOM 1847 C C . LYS A 1 234 ? 6.541 7.342 -37.357 1.00 44.12 234 LYS A C 1
ATOM 1849 O O . LYS A 1 234 ? 5.615 6.847 -37.998 1.00 44.12 234 LYS A O 1
ATOM 1854 N N . ASN A 1 235 ? 6.716 8.647 -37.181 1.00 38.50 235 ASN A N 1
ATOM 1855 C CA . ASN A 1 235 ? 6.201 9.647 -38.110 1.00 38.50 235 ASN A CA 1
ATOM 1856 C C . ASN A 1 235 ? 7.282 9.948 -39.145 1.00 38.50 235 ASN A C 1
ATOM 1858 O O . ASN A 1 235 ? 8.464 10.042 -38.740 1.00 38.50 235 ASN A O 1
#

Secondary structure (DSSP, 8-state):
------------------PPPP-------------TTSSSS-HHHHHHHHHHH---HHHHHHHHHHHHHHHHHHHHTT--HHHHHHHHHHTTTTHHHHTTSGGGTTSSHHHHHHHTT--HHHHHHHHGGGTTSSSTT-TT----SHHHHHHHHHHHHHHHHHHHHHHHTSSTT--HHHHHHHHH-TTTTTTS-HHHHGGGGGGT--HHHHHHHHHHHHHHTTTTTT-S-------

pLDDT: mean 86.5, std 21.63, range [32.28, 98.81]

Sequence (235 aa):
MPPDIELPDKITFEGEEEAKEPEVKDEEKKEEKESKSGLPLTRDAALKLLKKHNKEKSDLNHYLESEAIMKALAKKLEKNEEEWGMLGLLHDVDWGLTKNNTKEHLTKAPEILKEAGFSDDFINTIISHGYGFDCAELKDKKRTKKVEHALACSETITGLIHAYALMRGSMEGMEVKGLKKKFKDKAFVASINRDIIKECEKLGLELNDFFELAIEAIKGIAADVDLVKIEEGKN